Protein AF-0000000078990676 (afdb_homodimer)

pLDDT: mean 94.08, std 7.3, range [41.84, 98.25]

Radius of gyration: 20.96 Å; Cα contacts (8 Å, |Δi|>4): 612; chains: 2; bounding box: 46×64×39 Å

Structure (mmCIF, N/CA/C/O backbone):
data_AF-0000000078990676-model_v1
#
loop_
_entity.id
_entity.type
_entity.pdbx_description
1 polymer 'Ubiquitin-conjugating enzyme E2-17 kDa'
#
loop_
_atom_site.group_PDB
_atom_site.id
_atom_site.type_symbol
_atom_site.label_atom_id
_atom_site.label_alt_id
_atom_site.label_comp_id
_atom_site.label_asym_id
_atom_site.label_entity_id
_atom_site.label_seq_id
_atom_site.pdbx_PDB_ins_code
_atom_site.Cartn_x
_atom_site.Cartn_y
_atom_site.Cartn_z
_atom_site.occupancy
_atom_site.B_iso_or_equiv
_atom_site.auth_seq_id
_atom_site.auth_comp_id
_atom_site.auth_asym_id
_atom_site.auth_atom_id
_atom_site.pdbx_PDB_model_num
ATOM 1 N N . MET A 1 1 ? 17.656 3.504 -19.75 1 41.84 1 MET A N 1
ATOM 2 C CA . MET A 1 1 ? 17.25 4.301 -18.594 1 41.84 1 MET A CA 1
ATOM 3 C C . MET A 1 1 ? 18.047 3.906 -17.344 1 41.84 1 MET A C 1
ATOM 5 O O . MET A 1 1 ? 18.375 2.73 -17.156 1 41.84 1 MET A O 1
ATOM 9 N N . ALA A 1 2 ? 18.766 4.797 -16.828 1 51.81 2 ALA A N 1
ATOM 10 C CA . ALA A 1 2 ? 19.75 4.492 -15.789 1 51.81 2 ALA A CA 1
ATOM 11 C C . ALA A 1 2 ? 19.125 3.645 -14.68 1 51.81 2 ALA A C 1
ATOM 13 O O . ALA A 1 2 ? 17.969 3.838 -14.32 1 51.81 2 ALA A O 1
ATOM 14 N N . ALA A 1 3 ? 19.766 2.521 -14.422 1 72.25 3 ALA A N 1
ATOM 15 C CA . ALA A 1 3 ? 19.359 1.549 -13.406 1 72.25 3 ALA A CA 1
ATOM 16 C C . ALA A 1 3 ? 19.031 2.238 -12.086 1 72.25 3 ALA A C 1
ATOM 18 O O . ALA A 1 3 ? 19.641 3.246 -11.734 1 72.25 3 ALA A O 1
ATOM 19 N N . LEU A 1 4 ? 17.906 2.064 -11.484 1 84.94 4 LEU A N 1
ATOM 20 C CA . LEU A 1 4 ? 17.516 2.586 -10.18 1 84.94 4 LEU A CA 1
ATOM 21 C C . LEU A 1 4 ? 18.578 2.299 -9.133 1 84.94 4 LEU A C 1
ATOM 23 O O . LEU A 1 4 ? 19.078 1.176 -9.039 1 84.94 4 LEU A O 1
ATOM 27 N N . PRO A 1 5 ? 19.047 3.373 -8.492 1 90.12 5 PRO A N 1
ATOM 28 C CA . PRO A 1 5 ? 20.047 3.152 -7.445 1 90.12 5 PRO A CA 1
ATOM 29 C C . PRO A 1 5 ? 19.656 2.035 -6.48 1 90.12 5 PRO A C 1
ATOM 31 O O . PRO A 1 5 ? 18.484 1.901 -6.129 1 90.12 5 PRO A O 1
ATOM 34 N N . ARG A 1 6 ? 20.625 1.277 -6.059 1 91.81 6 ARG A N 1
ATOM 35 C CA . ARG A 1 6 ? 20.422 0.126 -5.184 1 91.81 6 ARG A CA 1
ATOM 36 C C . ARG A 1 6 ? 19.75 0.542 -3.879 1 91.81 6 ARG A C 1
ATOM 38 O O . ARG A 1 6 ? 18.953 -0.207 -3.322 1 91.81 6 ARG A O 1
ATOM 45 N N . ARG A 1 7 ? 20.078 1.707 -3.395 1 94.5 7 ARG A N 1
ATOM 46 C CA . ARG A 1 7 ? 19.516 2.205 -2.141 1 94.5 7 ARG A CA 1
ATOM 47 C C . ARG A 1 7 ? 18 2.293 -2.217 1 94.5 7 ARG A C 1
ATOM 49 O O . ARG A 1 7 ? 17.297 1.903 -1.277 1 94.5 7 ARG A O 1
ATOM 56 N N . ILE A 1 8 ? 17.516 2.77 -3.363 1 94.69 8 ILE A N 1
ATOM 57 C CA . ILE A 1 8 ? 16.078 2.916 -3.543 1 94.69 8 ILE A CA 1
ATOM 58 C C . ILE A 1 8 ? 15.422 1.537 -3.588 1 94.69 8 ILE A C 1
ATOM 60 O O . ILE A 1 8 ? 14.375 1.319 -2.971 1 94.69 8 ILE A O 1
ATOM 64 N N . ILE A 1 9 ? 16.062 0.67 -4.234 1 92.12 9 ILE A N 1
ATOM 65 C CA . ILE A 1 9 ? 15.562 -0.695 -4.336 1 92.12 9 ILE A CA 1
ATOM 66 C C . ILE A 1 9 ? 15.477 -1.318 -2.947 1 92.12 9 ILE A C 1
ATOM 68 O O . ILE A 1 9 ? 14.43 -1.862 -2.572 1 92.12 9 ILE A O 1
ATOM 72 N N . LYS A 1 10 ? 16.516 -1.21 -2.166 1 93.62 10 LYS A N 1
ATOM 73 C CA . LYS A 1 10 ? 16.562 -1.808 -0.834 1 93.62 10 LYS A CA 1
ATOM 74 C C . LYS A 1 10 ? 15.531 -1.185 0.092 1 93.62 10 LYS A C 1
ATOM 76 O O . LYS A 1 10 ? 14.859 -1.893 0.846 1 93.62 10 LYS A O 1
ATOM 81 N N . GLU A 1 11 ? 15.414 0.108 0.073 1 95.94 11 GLU A N 1
ATOM 82 C CA . GLU A 1 11 ? 14.43 0.774 0.919 1 95.94 11 GLU A CA 1
ATOM 83 C C . GLU A 1 11 ? 13.008 0.366 0.54 1 95.94 11 GLU A C 1
ATOM 85 O O . GLU A 1 11 ? 12.148 0.204 1.41 1 95.94 11 GLU A O 1
ATOM 90 N N . THR A 1 12 ? 12.797 0.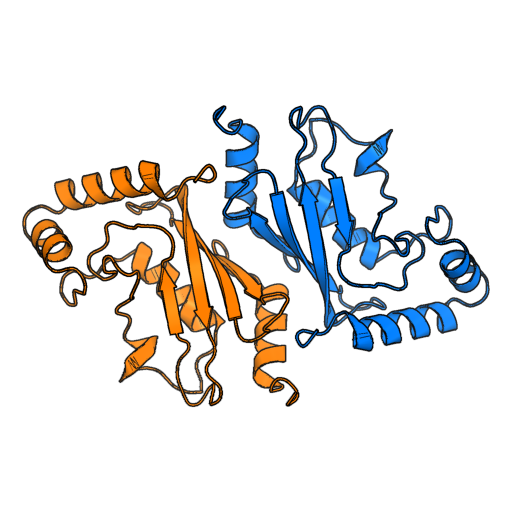261 -0.769 1 94.44 12 THR A N 1
ATOM 91 C CA . THR A 1 12 ? 11.484 -0.156 -1.244 1 94.44 12 THR A CA 1
ATOM 92 C C . THR A 1 12 ? 11.156 -1.569 -0.771 1 94.44 12 THR A C 1
ATOM 94 O O . THR A 1 12 ? 10.07 -1.821 -0.25 1 94.44 12 THR A O 1
ATOM 97 N N . GLN A 1 13 ? 12.07 -2.453 -0.888 1 92.12 13 GLN A N 1
ATOM 98 C CA . GLN A 1 13 ? 11.883 -3.83 -0.443 1 92.12 13 GLN A CA 1
ATOM 99 C C . GLN A 1 13 ? 11.633 -3.893 1.061 1 92.12 13 GLN A C 1
ATOM 101 O O . GLN A 1 13 ? 10.758 -4.629 1.518 1 92.12 13 GLN A O 1
ATOM 106 N N . ARG A 1 14 ? 12.328 -3.102 1.788 1 93.12 14 ARG A N 1
ATOM 107 C CA . ARG A 1 14 ? 12.156 -3.07 3.236 1 93.12 14 ARG A CA 1
ATOM 108 C C . ARG A 1 14 ? 10.766 -2.572 3.611 1 93.12 14 ARG A C 1
ATOM 110 O O . ARG A 1 14 ? 10.133 -3.105 4.523 1 93.12 14 ARG A O 1
ATOM 117 N N . LEU A 1 15 ? 10.312 -1.547 2.912 1 93.56 15 LEU A N 1
ATOM 118 C CA . LEU A 1 15 ? 8.977 -1.018 3.152 1 93.56 15 LEU A CA 1
ATOM 119 C C . LEU A 1 15 ? 7.914 -2.096 2.932 1 93.56 15 LEU A C 1
ATOM 121 O O . LEU A 1 15 ? 6.922 -2.15 3.658 1 93.56 15 LEU A O 1
ATOM 125 N N . MET A 1 16 ? 8.172 -2.941 1.935 1 91.19 16 MET A N 1
ATOM 126 C CA . MET A 1 16 ? 7.227 -4.008 1.613 1 91.19 16 MET A CA 1
ATOM 127 C C . MET A 1 16 ? 7.273 -5.109 2.668 1 91.19 16 MET A C 1
ATOM 129 O O . MET A 1 16 ? 6.23 -5.605 3.1 1 91.19 16 MET A O 1
ATOM 133 N N . GLN A 1 17 ? 8.438 -5.445 3.113 1 91.31 17 GLN A N 1
ATOM 134 C CA . GLN A 1 17 ? 8.633 -6.547 4.047 1 91.31 17 GLN A CA 1
ATOM 135 C C . GLN A 1 17 ? 8.164 -6.172 5.449 1 91.31 17 GLN A C 1
ATOM 137 O O . GLN A 1 17 ? 7.625 -7.008 6.176 1 91.31 17 GLN A O 1
ATOM 142 N N . GLU A 1 18 ? 8.398 -4.914 5.746 1 92.38 18 GLU A N 1
ATOM 143 C CA . GLU A 1 18 ? 8.031 -4.379 7.055 1 92.38 18 GLU A CA 1
ATOM 144 C C . GLU A 1 18 ? 7.168 -3.127 6.914 1 92.38 18 GLU A C 1
ATOM 146 O O . GLU A 1 18 ? 7.625 -2.018 7.203 1 92.38 18 GLU A O 1
ATOM 151 N N . PRO A 1 19 ? 5.957 -3.426 6.566 1 91.62 19 PRO A N 1
ATOM 152 C CA . PRO A 1 19 ? 5.098 -2.26 6.344 1 91.62 19 PRO A CA 1
ATOM 153 C C . PRO A 1 19 ? 4.883 -1.437 7.609 1 91.62 19 PRO A C 1
ATOM 155 O O . PRO A 1 19 ? 4.949 -1.973 8.719 1 91.62 19 PRO A O 1
ATOM 158 N N . VAL A 1 20 ? 4.75 -0.189 7.488 1 91.06 20 VAL A N 1
ATOM 159 C CA . VAL A 1 20 ? 4.426 0.723 8.578 1 91.06 20 VAL A CA 1
ATOM 160 C C . VAL A 1 20 ? 2.924 0.682 8.859 1 91.06 20 VAL A C 1
ATOM 162 O O . VAL A 1 20 ? 2.113 0.998 7.984 1 91.06 20 VAL A O 1
ATOM 165 N N . PRO A 1 21 ? 2.586 0.285 10.102 1 93.56 21 PRO A N 1
ATOM 166 C CA . PRO A 1 21 ? 1.149 0.294 10.391 1 93.56 21 PRO A CA 1
ATOM 167 C C . PRO A 1 21 ? 0.498 1.645 10.102 1 93.56 21 PRO A C 1
ATOM 169 O O . PRO A 1 21 ? 1.01 2.684 10.523 1 93.56 21 PRO A O 1
ATOM 172 N N . GLY A 1 22 ? -0.57 1.595 9.312 1 94.69 22 GLY A N 1
ATOM 173 C CA . GLY A 1 22 ? -1.324 2.803 9.016 1 94.69 22 GLY A CA 1
ATOM 174 C C . GLY A 1 22 ? -0.874 3.49 7.742 1 94.69 22 GLY A C 1
ATOM 175 O O . GLY A 1 22 ? -1.446 4.508 7.344 1 94.69 22 GLY A O 1
ATOM 176 N N . ILE A 1 23 ? 0.168 2.955 7.172 1 95.94 23 ILE A N 1
ATOM 177 C CA . ILE A 1 23 ? 0.679 3.572 5.953 1 95.94 23 ILE A CA 1
ATOM 178 C C . ILE A 1 23 ? 0.856 2.51 4.871 1 95.94 23 ILE A C 1
ATOM 180 O O . ILE A 1 23 ? 1.385 1.428 5.137 1 95.94 23 ILE A O 1
ATOM 184 N N . SER A 1 24 ? 0.38 2.762 3.729 1 94.56 24 SER A N 1
ATOM 185 C CA . SER A 1 24 ? 0.657 1.961 2.541 1 94.56 24 SER A CA 1
ATOM 186 C C . SER A 1 24 ? 1.4 2.775 1.486 1 94.56 24 SER A C 1
ATOM 188 O O . SER A 1 24 ? 1.061 3.934 1.235 1 94.56 24 SER A O 1
ATOM 190 N N . ALA A 1 25 ? 2.443 2.203 0.985 1 94.38 25 ALA A N 1
ATOM 191 C CA . ALA A 1 25 ? 3.229 2.857 -0.06 1 94.38 25 ALA A CA 1
ATOM 192 C C . ALA A 1 25 ? 3.582 1.876 -1.175 1 94.38 25 ALA A C 1
ATOM 194 O O . ALA A 1 25 ? 4.117 0.796 -0.913 1 94.38 25 ALA A O 1
ATOM 195 N N . ILE A 1 26 ? 3.252 2.244 -2.383 1 92.75 26 ILE A N 1
ATOM 196 C CA . ILE A 1 26 ? 3.596 1.388 -3.514 1 92.75 26 ILE A CA 1
ATOM 197 C C . ILE A 1 26 ? 4.266 2.219 -4.605 1 92.75 26 ILE A C 1
ATOM 199 O O . ILE A 1 26 ? 3.879 3.363 -4.848 1 92.75 26 ILE A O 1
ATOM 203 N N . PRO A 1 27 ? 5.355 1.654 -5.156 1 92.5 27 PRO A N 1
ATOM 204 C CA . PRO A 1 27 ? 5.949 2.367 -6.289 1 92.5 27 PRO A CA 1
ATOM 205 C C . PRO A 1 27 ? 5.035 2.4 -7.512 1 92.5 27 PRO A C 1
ATOM 207 O O . PRO A 1 27 ? 4.285 1.451 -7.75 1 92.5 27 PRO A O 1
ATOM 210 N N . ASP A 1 28 ? 5.098 3.479 -8.18 1 91.88 28 ASP A N 1
ATOM 211 C CA . ASP A 1 28 ? 4.344 3.637 -9.422 1 91.88 28 ASP A CA 1
ATOM 212 C C . ASP A 1 28 ? 4.809 2.637 -10.477 1 91.88 28 ASP A C 1
ATOM 214 O O . ASP A 1 28 ? 5.984 2.27 -10.516 1 91.88 28 ASP A O 1
ATOM 218 N N . ASP A 1 29 ? 3.92 2.262 -11.367 1 83.94 29 ASP A N 1
ATOM 219 C CA . ASP A 1 29 ? 4.188 1.24 -12.375 1 83.94 29 ASP A CA 1
ATOM 220 C C . ASP A 1 29 ? 5.195 1.738 -13.406 1 83.94 29 ASP A C 1
ATOM 222 O O . ASP A 1 29 ? 5.926 0.944 -14 1 83.94 29 ASP A O 1
ATOM 226 N N . GLN A 1 30 ? 5.211 2.984 -13.594 1 86.75 30 GLN A N 1
ATOM 227 C CA . GLN A 1 30 ? 6.016 3.525 -14.68 1 86.75 30 GLN A CA 1
ATOM 228 C C . GLN A 1 30 ? 7.258 4.23 -14.148 1 86.75 30 GLN A C 1
ATOM 230 O O . GLN A 1 30 ? 8.172 4.543 -14.914 1 86.75 30 GLN A O 1
ATOM 235 N N . ASN A 1 31 ? 7.258 4.5 -12.875 1 91.12 31 ASN A N 1
ATOM 236 C CA . ASN A 1 31 ? 8.352 5.254 -12.273 1 91.12 31 ASN A CA 1
ATOM 237 C C . ASN A 1 31 ? 8.609 4.82 -10.836 1 91.12 31 ASN A C 1
ATOM 239 O O . ASN A 1 31 ? 7.863 5.191 -9.93 1 91.12 31 ASN A O 1
ATOM 243 N N . ALA A 1 32 ? 9.727 4.16 -10.578 1 91.75 32 ALA A N 1
ATOM 244 C CA . ALA A 1 32 ? 10.031 3.555 -9.281 1 91.75 32 ALA A CA 1
ATOM 245 C C . ALA A 1 32 ? 10.367 4.621 -8.242 1 91.75 32 ALA A C 1
ATOM 247 O O . ALA A 1 32 ? 10.422 4.332 -7.047 1 91.75 32 ALA A O 1
ATOM 248 N N . ARG A 1 33 ? 10.57 5.824 -8.688 1 95.19 33 ARG A N 1
ATOM 249 C CA . ARG A 1 33 ? 10.883 6.914 -7.77 1 95.19 33 ARG A CA 1
ATOM 250 C C . ARG A 1 33 ? 9.609 7.574 -7.254 1 95.19 33 ARG A C 1
ATOM 252 O O . ARG A 1 33 ? 9.656 8.422 -6.359 1 95.19 33 ARG A O 1
ATOM 259 N N . TYR A 1 34 ? 8.555 7.207 -7.879 1 95.94 34 TYR A N 1
ATOM 260 C CA . TYR A 1 34 ? 7.258 7.77 -7.52 1 95.94 34 TYR A CA 1
ATOM 261 C C . TYR A 1 34 ? 6.43 6.77 -6.723 1 95.94 34 TYR A C 1
ATOM 263 O O . TYR A 1 34 ? 6.172 5.656 -7.188 1 95.94 34 TYR A O 1
ATOM 271 N N . PHE A 1 35 ? 5.996 7.164 -5.512 1 96.56 35 PHE A N 1
ATOM 272 C CA . PHE A 1 35 ? 5.223 6.277 -4.652 1 96.56 35 PHE A CA 1
ATOM 273 C C . PHE A 1 35 ? 3.809 6.809 -4.457 1 96.56 35 PHE A C 1
ATOM 275 O O . PHE A 1 35 ? 3.617 8 -4.207 1 96.56 35 PHE A O 1
ATOM 282 N N . HIS A 1 36 ? 2.84 5.953 -4.609 1 95.56 36 HIS A N 1
ATOM 283 C CA . HIS A 1 36 ? 1.49 6.199 -4.113 1 95.56 36 HIS A CA 1
ATOM 284 C C . HIS A 1 36 ? 1.372 5.828 -2.639 1 95.56 36 HIS A C 1
ATOM 286 O O . HIS A 1 36 ? 1.696 4.703 -2.248 1 95.56 36 HIS A O 1
ATOM 292 N N . VAL A 1 37 ? 0.909 6.801 -1.878 1 96.44 37 VAL A N 1
ATOM 293 C CA . VAL A 1 37 ? 0.898 6.578 -0.436 1 96.44 37 VAL A CA 1
ATOM 294 C C . VAL A 1 37 ? -0.507 6.812 0.113 1 96.44 37 VAL A C 1
ATOM 296 O O . VAL A 1 37 ? -1.202 7.738 -0.319 1 96.44 37 VAL A O 1
ATOM 299 N N . ILE A 1 38 ? -0.945 5.98 1.019 1 95.88 38 ILE A N 1
ATOM 300 C CA . ILE A 1 38 ? -2.143 6.219 1.816 1 95.88 38 ILE A CA 1
ATOM 301 C C . ILE A 1 38 ? -1.787 6.203 3.301 1 95.88 38 ILE A C 1
ATOM 303 O O . ILE A 1 38 ? -1.122 5.277 3.775 1 95.88 38 ILE A O 1
ATOM 307 N N . VAL A 1 39 ? -2.158 7.195 3.963 1 96.19 39 VAL A N 1
ATOM 308 C CA . VAL A 1 39 ? -1.972 7.27 5.406 1 96.19 39 VAL A CA 1
ATOM 309 C C . VAL A 1 39 ? -3.326 7.195 6.109 1 96.19 39 VAL A C 1
ATOM 311 O O . VAL A 1 39 ? -4.223 7.996 5.824 1 96.19 39 VAL A O 1
ATOM 314 N N . PHE A 1 40 ? -3.484 6.27 6.977 1 96 40 PHE A N 1
ATOM 315 C CA . PHE A 1 40 ? -4.676 6.156 7.809 1 96 40 PHE A CA 1
ATOM 316 C C . PHE A 1 40 ? -4.617 7.133 8.977 1 96 40 PHE A C 1
ATOM 318 O O . PHE A 1 40 ? -3.58 7.258 9.633 1 96 40 PHE A O 1
ATOM 325 N N . GLY A 1 41 ? -5.703 7.855 9.141 1 96.06 41 GLY A N 1
ATOM 326 C CA . GLY A 1 41 ? -5.727 8.797 10.25 1 96.06 41 GLY A CA 1
ATOM 327 C C . GLY A 1 41 ? -5.559 8.117 11.602 1 96.06 41 GLY A C 1
ATOM 328 O O . GLY A 1 41 ? -6.301 7.191 11.93 1 96.06 41 GLY A O 1
ATOM 329 N N . PRO A 1 42 ? -4.594 8.609 12.391 1 94.56 42 PRO A N 1
ATOM 330 C CA . PRO A 1 42 ? -4.312 7.965 13.68 1 94.56 42 PRO A CA 1
ATOM 331 C C . PRO A 1 42 ? -5.5 8.031 14.641 1 94.56 42 PRO A C 1
ATOM 333 O O . PRO A 1 42 ? -6.281 8.984 14.594 1 94.56 42 PRO A O 1
ATOM 336 N N . GLU A 1 43 ? -5.48 6.992 15.484 1 92.5 43 GLU A N 1
ATOM 337 C CA . GLU A 1 43 ? -6.496 6.969 16.531 1 92.5 43 GLU A CA 1
ATOM 338 C C . GLU A 1 43 ? -6.355 8.164 17.469 1 92.5 43 GLU A C 1
ATOM 340 O O . GLU A 1 43 ? -5.242 8.625 17.734 1 92.5 43 GLU A O 1
ATOM 345 N N . ASP A 1 44 ? -7.469 8.695 17.922 1 93.5 44 ASP A N 1
ATOM 346 C CA . ASP A 1 44 ? -7.527 9.789 18.891 1 93.5 44 ASP A CA 1
ATOM 347 C C . ASP A 1 44 ? -7.004 11.094 18.281 1 93.5 44 ASP A C 1
ATOM 349 O O . ASP A 1 44 ? -6.375 11.898 18.969 1 93.5 44 ASP A O 1
ATOM 353 N N . SER A 1 45 ? -7.039 11.195 16.984 1 95.44 45 SER A N 1
ATOM 354 C CA . SER A 1 45 ? -6.738 12.43 16.266 1 95.44 45 SER A CA 1
ATOM 355 C C . SER A 1 45 ? -7.961 12.945 15.516 1 95.44 45 SER A C 1
ATOM 357 O O . SER A 1 45 ? -8.938 12.211 15.328 1 95.44 45 SER A O 1
ATOM 359 N N . PRO A 1 46 ? -7.945 14.227 15.164 1 95.69 46 PRO A N 1
ATOM 360 C CA . PRO A 1 46 ? -9.055 14.742 14.367 1 95.69 46 PRO A CA 1
ATOM 361 C C . PRO A 1 46 ? -9.195 14.031 13.023 1 95.69 46 PRO A C 1
ATOM 363 O O . PRO A 1 46 ? -10.195 14.211 12.328 1 95.69 46 PRO A O 1
ATOM 366 N N . PHE A 1 47 ? -8.281 13.234 12.672 1 97.19 47 PHE A N 1
ATOM 367 C CA . PHE A 1 47 ? -8.219 12.633 11.352 1 97.19 47 PHE A CA 1
ATOM 368 C C . PHE A 1 47 ? -8.539 11.141 11.422 1 97.19 47 PHE A C 1
ATOM 370 O O . PHE A 1 47 ? -8.453 10.438 10.414 1 97.19 47 PHE A O 1
ATOM 377 N N . GLU A 1 48 ? -8.93 10.672 12.594 1 94.44 48 GLU A N 1
ATOM 378 C CA . GLU A 1 48 ? -9.203 9.258 12.844 1 94.44 48 GLU A CA 1
ATOM 379 C C . GLU A 1 48 ? -10.203 8.703 11.828 1 94.44 48 GLU A C 1
ATOM 381 O O . GLU A 1 48 ? -11.234 9.328 11.562 1 94.44 48 GLU A O 1
ATOM 386 N N . GLY A 1 49 ? -9.797 7.574 11.273 1 91.12 49 GLY A N 1
ATOM 387 C CA . GLY A 1 49 ? -10.695 6.887 10.359 1 91.12 49 GLY A CA 1
ATOM 388 C C . GLY A 1 49 ? -10.547 7.344 8.922 1 91.12 49 GLY A C 1
ATOM 389 O O . GLY A 1 49 ? -11.094 6.723 8.008 1 91.12 49 GLY A O 1
ATOM 390 N N . GLY A 1 50 ? -9.859 8.414 8.664 1 94.44 50 GLY A N 1
ATOM 391 C CA . GLY A 1 50 ? -9.648 8.93 7.316 1 94.44 50 GLY A CA 1
ATOM 392 C C . GLY A 1 50 ? -8.578 8.18 6.551 1 94.44 50 GLY A C 1
ATOM 393 O O . GLY A 1 50 ? -7.645 7.637 7.145 1 94.44 50 GLY A O 1
ATOM 394 N N . LEU A 1 51 ? -8.742 8.078 5.293 1 94.62 51 LEU A N 1
ATOM 395 C CA . LEU A 1 51 ? -7.715 7.602 4.379 1 94.62 51 LEU A CA 1
ATOM 396 C C . LEU A 1 51 ? -7.168 8.742 3.529 1 94.62 51 LEU A C 1
ATOM 398 O O . LEU A 1 51 ? -7.84 9.219 2.613 1 94.62 51 LEU A O 1
ATOM 402 N N . PHE A 1 52 ? -5.961 9.109 3.824 1 96.38 52 PHE A N 1
ATOM 403 C CA . PHE A 1 52 ? -5.371 10.258 3.15 1 96.38 52 PHE A CA 1
ATOM 404 C C . PHE A 1 52 ? -4.406 9.812 2.061 1 96.38 52 PHE A C 1
ATOM 406 O O . PHE A 1 52 ? -3.438 9.102 2.336 1 96.38 52 PHE A O 1
ATOM 413 N N . LYS A 1 53 ? -4.66 10.227 0.859 1 95.56 53 LYS A N 1
ATOM 414 C CA . LYS A 1 53 ? -3.801 9.914 -0.279 1 95.56 53 LYS A CA 1
ATOM 415 C C . LYS A 1 53 ? -2.682 10.938 -0.416 1 95.56 53 LYS A C 1
ATOM 417 O O . LYS A 1 53 ? -2.924 12.148 -0.342 1 95.56 53 LYS A O 1
ATOM 422 N N . LEU A 1 54 ? -1.503 10.406 -0.518 1 97.06 54 LEU A N 1
ATOM 423 C CA . LEU A 1 54 ? -0.323 11.234 -0.742 1 97.06 54 LEU A CA 1
ATOM 424 C C . LEU A 1 54 ? 0.495 10.703 -1.916 1 97.06 54 LEU A C 1
ATOM 426 O O . LEU A 1 54 ? 0.24 9.609 -2.412 1 97.06 54 LEU A O 1
ATOM 430 N N . GLU A 1 55 ? 1.385 11.578 -2.344 1 97.38 55 GLU A N 1
ATOM 431 C CA . GLU A 1 55 ? 2.428 11.172 -3.281 1 97.38 55 GLU A CA 1
ATOM 432 C C . GLU A 1 55 ? 3.816 11.5 -2.74 1 97.38 55 GLU A C 1
ATOM 434 O O . GLU A 1 55 ? 4.008 12.539 -2.102 1 97.38 55 GLU A O 1
ATOM 439 N N . LEU A 1 56 ? 4.695 10.609 -2.965 1 98 56 LEU A N 1
ATOM 440 C CA . LEU A 1 56 ? 6.09 10.773 -2.58 1 98 56 LEU A CA 1
ATOM 441 C C . LEU A 1 56 ? 7.016 10.57 -3.777 1 98 56 LEU A C 1
ATOM 443 O O . LEU A 1 56 ? 6.91 9.562 -4.477 1 98 56 LEU A O 1
ATOM 447 N N . PHE A 1 57 ? 7.852 11.547 -4.066 1 98 57 PHE A N 1
ATOM 448 C CA . PHE A 1 57 ? 8.773 11.484 -5.195 1 98 57 PHE A CA 1
ATOM 449 C C . PHE A 1 57 ? 10.219 11.57 -4.719 1 98 57 PHE A C 1
ATOM 451 O O . PHE A 1 57 ? 10.562 12.445 -3.93 1 98 57 PHE A O 1
ATOM 458 N N . LEU A 1 58 ? 11.039 10.633 -5.18 1 97.94 58 LEU A N 1
ATOM 459 C CA . LEU A 1 58 ? 12.477 10.648 -4.91 1 97.94 58 LEU A CA 1
ATOM 460 C C . LEU A 1 58 ? 13.227 11.375 -6.023 1 97.94 58 LEU A C 1
ATOM 462 O O . LEU A 1 58 ? 13.234 10.914 -7.172 1 97.94 58 LEU A O 1
ATOM 466 N N . PRO A 1 59 ? 13.828 12.445 -5.664 1 97.5 59 PRO A N 1
ATOM 467 C CA . PRO A 1 59 ? 14.57 13.164 -6.703 1 97.5 59 PRO A CA 1
ATOM 468 C C . PRO A 1 59 ? 15.742 12.359 -7.254 1 97.5 59 PRO A C 1
ATOM 470 O O . PRO A 1 59 ? 16.109 11.32 -6.695 1 97.5 59 PRO A O 1
ATOM 473 N N . GLU A 1 60 ? 16.359 12.797 -8.266 1 95.38 60 GLU A N 1
ATOM 474 C CA . GLU A 1 60 ? 17.438 12.086 -8.953 1 95.38 60 GLU A CA 1
ATOM 475 C C . GLU A 1 60 ? 18.656 11.93 -8.039 1 95.38 60 GLU A C 1
ATOM 477 O O . GLU A 1 60 ? 19.359 10.914 -8.109 1 95.38 60 GLU A O 1
ATOM 482 N N . ASP A 1 61 ? 18.906 12.906 -7.223 1 96.62 61 ASP A N 1
ATOM 483 C CA . ASP A 1 61 ? 20.0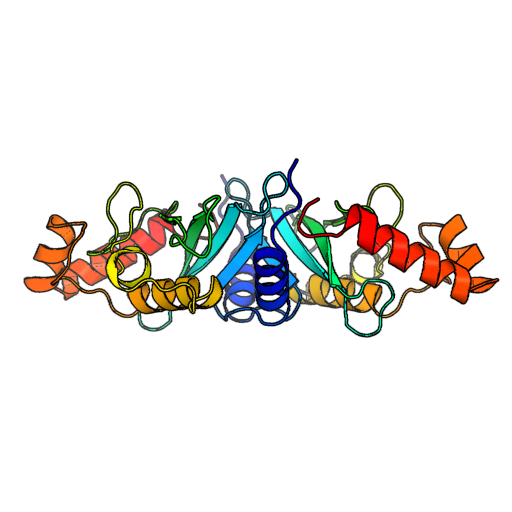94 12.875 -6.379 1 96.62 61 ASP A CA 1
ATOM 484 C C . ASP A 1 61 ? 19.781 12.305 -5 1 96.62 61 ASP A C 1
ATOM 486 O O . ASP A 1 61 ? 20.578 12.43 -4.066 1 96.62 61 ASP A O 1
ATOM 490 N N . TYR A 1 62 ? 18.656 11.719 -4.84 1 97.62 62 TYR A N 1
ATOM 491 C CA . TYR A 1 62 ? 18.375 11.008 -3.598 1 97.62 62 TYR A CA 1
ATOM 492 C C . TYR A 1 62 ? 19.469 10 -3.287 1 97.62 62 TYR A C 1
ATOM 494 O O . TYR A 1 62 ? 19.891 9.234 -4.164 1 97.62 62 TYR A O 1
ATOM 502 N N . PRO A 1 63 ? 19.906 10.023 -2.023 1 97.56 63 PRO A N 1
ATOM 503 C CA . PRO A 1 63 ? 19.391 10.57 -0.768 1 97.56 63 PRO A CA 1
ATOM 504 C C . PRO A 1 63 ? 20.078 11.875 -0.368 1 97.56 63 PRO A C 1
ATOM 506 O O . PRO A 1 63 ? 20 12.289 0.792 1 97.56 63 PRO A O 1
ATOM 509 N N . MET A 1 64 ? 20.797 12.422 -1.34 1 97.5 64 MET A N 1
ATOM 510 C CA . MET A 1 64 ? 21.422 13.703 -1.021 1 97.5 64 MET A CA 1
ATOM 511 C C . MET A 1 64 ? 20.359 14.781 -0.816 1 97.5 64 MET A C 1
ATOM 513 O O . MET A 1 64 ? 20.5 15.641 0.051 1 97.5 64 MET A O 1
ATOM 517 N N . SER A 1 65 ? 19.297 14.688 -1.613 1 97.75 65 SER A N 1
ATOM 518 C CA . SER A 1 65 ? 18.125 15.547 -1.425 1 97.75 65 SER A CA 1
ATOM 519 C C . SER A 1 65 ? 16.953 14.766 -0.846 1 97.75 65 SER A C 1
ATOM 521 O O . SER A 1 65 ? 16.812 13.57 -1.107 1 97.75 65 SER A O 1
ATOM 523 N N . ALA A 1 66 ? 16.141 15.492 -0.099 1 97.94 66 ALA A N 1
ATOM 524 C CA . ALA A 1 66 ? 14.992 14.875 0.551 1 97.94 66 ALA A CA 1
ATOM 525 C C . ALA A 1 66 ? 13.914 14.508 -0.469 1 97.94 66 ALA A C 1
ATOM 527 O O . ALA A 1 66 ? 13.836 15.117 -1.538 1 97.94 66 ALA A O 1
ATOM 528 N N . PRO A 1 67 ? 13.086 13.492 -0.095 1 98.25 67 PRO A N 1
ATOM 529 C CA . PRO A 1 67 ? 11.898 13.234 -0.917 1 98.25 67 PRO A CA 1
ATOM 530 C C . PRO A 1 67 ? 10.938 14.422 -0.953 1 98.25 67 PRO A C 1
ATOM 532 O O . PRO A 1 67 ? 10.898 15.227 -0.013 1 98.25 67 PRO A O 1
ATOM 535 N N . LYS A 1 68 ? 10.234 14.516 -2.039 1 97.94 68 LYS A N 1
ATOM 536 C CA . LYS A 1 68 ? 9.125 15.461 -2.137 1 97.94 68 LYS A CA 1
ATOM 537 C C . LYS A 1 68 ? 7.793 14.766 -1.845 1 97.94 68 LYS A C 1
ATOM 539 O O . LYS A 1 68 ? 7.5 13.711 -2.408 1 97.94 68 LYS A O 1
ATOM 544 N N . VAL A 1 69 ? 7.066 15.32 -0.925 1 98.19 69 VAL A N 1
ATOM 545 C CA . VAL A 1 69 ? 5.805 14.703 -0.531 1 98.19 69 VAL A CA 1
ATOM 546 C C . VAL A 1 69 ? 4.672 15.711 -0.653 1 98.19 69 VAL A C 1
ATOM 548 O O . VAL A 1 69 ? 4.84 16.891 -0.318 1 98.19 69 VAL A O 1
ATOM 551 N N . ARG A 1 70 ? 3.543 15.219 -1.138 1 97.5 70 ARG A N 1
ATOM 552 C CA . ARG A 1 70 ? 2.377 16.078 -1.294 1 97.5 70 ARG A CA 1
ATOM 553 C C . ARG A 1 70 ? 1.097 15.352 -0.913 1 97.5 70 ARG A C 1
ATOM 555 O O . ARG A 1 70 ? 0.891 14.203 -1.312 1 97.5 70 ARG A O 1
ATOM 562 N N . PHE A 1 71 ? 0.253 16.047 -0.164 1 97.81 71 PHE A N 1
ATOM 563 C CA . PHE A 1 71 ? -1.086 15.523 0.099 1 97.81 71 PHE A CA 1
ATOM 564 C C . PHE A 1 71 ? -1.986 15.711 -1.115 1 97.81 71 PHE A C 1
ATOM 566 O O . PHE A 1 71 ? -2.1 16.828 -1.645 1 97.81 71 PHE A O 1
ATOM 573 N N . ILE A 1 72 ? -2.547 14.648 -1.51 1 95.81 72 ILE A N 1
ATOM 574 C CA . ILE A 1 72 ? -3.531 14.711 -2.584 1 95.81 72 ILE A CA 1
ATOM 575 C C . ILE A 1 72 ? -4.918 14.961 -1.999 1 95.81 72 ILE A C 1
ATOM 577 O O . ILE A 1 72 ? -5.672 15.797 -2.5 1 95.81 72 ILE A O 1
ATOM 581 N N . THR A 1 73 ? -5.238 14.219 -0.929 1 96.25 73 THR A N 1
ATOM 582 C CA . THR A 1 73 ? -6.504 14.414 -0.228 1 96.25 73 THR A CA 1
ATOM 583 C C . THR A 1 73 ? -6.527 15.758 0.485 1 96.25 73 THR A C 1
ATOM 585 O O . THR A 1 73 ? -5.559 16.141 1.149 1 96.25 73 THR A O 1
ATOM 588 N N . LYS A 1 74 ? -7.641 16.469 0.375 1 96.44 74 LYS A N 1
ATOM 589 C CA . LYS A 1 74 ? -7.809 17.703 1.123 1 96.44 74 LYS A CA 1
ATOM 590 C C . LYS A 1 74 ? -7.828 17.453 2.627 1 96.44 74 LYS A C 1
ATOM 592 O O . LYS A 1 74 ? -8.445 16.484 3.086 1 96.44 74 LYS A O 1
ATOM 597 N N . ILE A 1 75 ? -7.152 18.281 3.328 1 97.56 75 ILE A N 1
ATOM 598 C CA . ILE A 1 75 ? -7.086 18.094 4.773 1 97.56 75 ILE A CA 1
ATOM 599 C C . ILE A 1 75 ? -7.051 19.453 5.469 1 97.56 75 ILE A C 1
ATOM 601 O O . ILE A 1 75 ? -6.398 20.375 4.992 1 97.56 75 ILE A O 1
ATOM 605 N N . TYR A 1 76 ? -7.848 19.578 6.578 1 98 76 TYR A N 1
ATOM 606 C CA . TYR A 1 76 ? -7.805 20.75 7.438 1 98 76 TYR A CA 1
ATOM 607 C C . TYR A 1 76 ? -6.727 20.609 8.5 1 98 76 TYR A C 1
ATOM 609 O O . TYR A 1 76 ? -6.945 19.969 9.539 1 98 76 TYR A O 1
ATOM 617 N N . HIS A 1 77 ? -5.578 21.125 8.266 1 98.19 77 HIS A N 1
ATOM 618 C CA . HIS A 1 77 ? -4.395 20.953 9.102 1 98.19 77 HIS A CA 1
ATOM 619 C C . HIS A 1 77 ? -3.496 22.188 9.055 1 98.19 77 HIS A C 1
ATOM 621 O O . HIS A 1 77 ? -3.279 22.75 7.98 1 98.19 77 HIS A O 1
ATOM 627 N N . PRO A 1 78 ? -2.965 22.641 10.109 1 97.94 78 PRO A N 1
ATOM 628 C CA . PRO A 1 78 ? -2.176 23.875 10.125 1 97.94 78 PRO A CA 1
ATOM 629 C C . PRO A 1 78 ? -0.87 23.75 9.344 1 97.94 78 PRO A C 1
ATOM 631 O O . PRO A 1 78 ? -0.337 24.75 8.867 1 97.94 78 PRO A O 1
ATOM 634 N N . ASN A 1 79 ? -0.308 22.547 9.234 1 97.69 79 ASN A N 1
ATOM 635 C CA . ASN A 1 79 ? 1.01 22.359 8.641 1 97.69 79 ASN A CA 1
ATOM 636 C C . ASN A 1 79 ? 0.909 21.906 7.188 1 97.69 79 ASN A C 1
ATOM 638 O O . ASN A 1 79 ? 1.92 21.578 6.562 1 97.69 79 ASN A O 1
ATOM 642 N N . ILE A 1 80 ? -0.254 21.734 6.656 1 97.62 80 ILE A N 1
ATOM 643 C CA . ILE A 1 80 ? -0.498 21.328 5.277 1 97.62 80 ILE A CA 1
ATOM 644 C C . ILE A 1 80 ? -1.354 22.375 4.574 1 97.62 80 ILE A C 1
ATOM 646 O O . ILE A 1 80 ? -2.439 22.719 5.051 1 97.62 80 ILE A O 1
ATOM 650 N N . ASP A 1 81 ? -0.929 22.828 3.508 1 96.06 81 ASP A N 1
ATOM 651 C CA . ASP A 1 81 ? -1.67 23.906 2.865 1 96.06 81 ASP A CA 1
ATOM 652 C C . ASP A 1 81 ? -2.646 23.359 1.826 1 96.06 81 ASP A C 1
ATOM 654 O O . ASP A 1 81 ? -2.791 22.156 1.68 1 96.06 81 ASP A O 1
ATOM 658 N N . ARG A 1 82 ? -3.281 24.25 1.099 1 94.06 82 ARG A N 1
ATOM 659 C CA . ARG A 1 82 ? -4.359 23.875 0.19 1 94.06 82 ARG A CA 1
ATOM 660 C C . ARG A 1 82 ? -3.816 23.141 -1.031 1 94.06 82 ARG A C 1
ATOM 662 O O . ARG A 1 82 ? -4.551 22.422 -1.711 1 94.06 82 ARG A O 1
ATOM 669 N N . LEU A 1 83 ? -2.578 23.375 -1.311 1 94.88 83 LEU A N 1
ATOM 670 C CA . LEU A 1 83 ? -1.961 22.719 -2.463 1 94.88 83 LEU A CA 1
ATOM 671 C C . LEU A 1 83 ? -1.438 21.344 -2.092 1 94.88 83 LEU A C 1
ATOM 673 O O . LEU A 1 83 ? -0.977 20.594 -2.959 1 94.88 83 LEU A O 1
ATOM 677 N N . GLY A 1 84 ? -1.404 21.016 -0.82 1 97.06 84 GLY A N 1
ATOM 678 C CA . GLY A 1 84 ? -0.973 19.719 -0.347 1 97.06 84 GLY A CA 1
ATOM 679 C C . GLY A 1 84 ? 0.464 19.703 0.14 1 97.06 84 GLY A C 1
ATOM 680 O O . GLY A 1 84 ? 0.985 18.656 0.523 1 97.06 84 GLY A O 1
ATOM 681 N N . ARG A 1 85 ? 1.106 20.906 0.151 1 96.38 85 ARG A N 1
ATOM 682 C CA . ARG A 1 85 ? 2.482 20.984 0.63 1 96.38 85 ARG A CA 1
ATOM 683 C C . ARG A 1 85 ? 2.549 20.766 2.139 1 96.38 85 ARG A C 1
ATOM 685 O O . ARG A 1 85 ? 1.618 21.125 2.863 1 96.38 85 ARG A O 1
ATOM 692 N N . ILE A 1 86 ? 3.639 20.188 2.562 1 97.31 86 ILE A N 1
ATOM 693 C CA . ILE A 1 86 ? 3.756 19.844 3.973 1 97.31 86 ILE A CA 1
ATOM 694 C C . ILE A 1 86 ? 4.949 20.562 4.59 1 97.31 86 ILE A C 1
ATOM 696 O O . ILE A 1 86 ? 6.035 20.594 4.004 1 97.31 86 ILE A O 1
ATOM 700 N N . CYS A 1 87 ? 4.68 21.172 5.621 1 94.38 87 CYS A N 1
ATOM 701 C CA . CYS A 1 87 ? 5.789 21.719 6.395 1 94.38 87 CYS A CA 1
ATOM 702 C C . CYS A 1 87 ? 6.297 20.703 7.414 1 94.38 87 CYS A C 1
ATOM 704 O O . CYS A 1 87 ? 5.676 20.5 8.453 1 94.38 87 CYS A O 1
ATOM 706 N N . LEU A 1 88 ? 7.355 20.078 7.172 1 93.69 88 LEU A N 1
ATOM 707 C CA . LEU A 1 88 ? 8.055 19.125 8.023 1 93.69 88 LEU A CA 1
ATOM 708 C C . LEU A 1 88 ? 9.562 19.344 7.957 1 93.69 88 LEU A C 1
ATOM 710 O O . LEU A 1 88 ? 10.141 19.391 6.867 1 93.69 88 LEU A O 1
ATOM 714 N N . ASP A 1 89 ? 10.195 19.484 8.984 1 93.31 89 ASP A N 1
ATOM 715 C CA . ASP A 1 89 ? 11.602 19.891 9.031 1 93.31 89 ASP A CA 1
ATOM 716 C C . ASP A 1 89 ? 12.492 18.828 8.375 1 93.31 89 ASP A C 1
ATOM 718 O O . ASP A 1 89 ? 13.508 19.172 7.766 1 93.31 89 ASP A O 1
ATOM 722 N N . ILE A 1 90 ? 12.102 17.562 8.469 1 95.19 90 ILE A N 1
ATOM 723 C CA . ILE A 1 90 ? 12.93 16.5 7.938 1 95.19 90 ILE A CA 1
ATOM 724 C C . ILE A 1 90 ? 12.914 16.531 6.41 1 95.19 90 ILE A C 1
ATOM 726 O O . ILE A 1 90 ? 13.734 15.891 5.758 1 95.19 90 ILE A O 1
ATOM 730 N N . LEU A 1 91 ? 12 17.203 5.777 1 95.56 91 LEU A N 1
ATOM 731 C CA . LEU A 1 91 ? 11.938 17.328 4.324 1 95.56 91 LEU A CA 1
ATOM 732 C C . LEU A 1 91 ? 12.727 18.547 3.852 1 95.56 91 LEU A C 1
ATOM 734 O O . LEU A 1 91 ? 12.797 18.812 2.65 1 95.56 91 LEU A O 1
ATOM 738 N N . LYS A 1 92 ? 13.242 19.312 4.75 1 93.25 92 LYS A N 1
ATOM 739 C CA . LYS A 1 92 ? 13.984 20.531 4.41 1 93.25 92 LYS A CA 1
ATOM 740 C C . LYS A 1 92 ? 15.328 20.562 5.137 1 93.25 92 LYS A C 1
ATOM 742 O O . LYS A 1 92 ? 16.266 19.844 4.773 1 93.25 92 LYS A O 1
ATOM 747 N N . ASP A 1 93 ? 15.359 21.281 6.289 1 94 93 ASP A N 1
ATOM 748 C CA . ASP A 1 93 ? 16.625 21.625 6.941 1 94 93 ASP A CA 1
ATOM 749 C C . ASP A 1 93 ? 17.156 20.453 7.766 1 94 93 ASP A C 1
ATOM 751 O O . ASP A 1 93 ? 18.359 20.344 7.977 1 94 93 ASP A O 1
ATOM 755 N N . LYS A 1 94 ? 16.297 19.594 8.195 1 96.75 94 LYS A N 1
ATOM 756 C CA . LYS A 1 94 ? 16.734 18.516 9.07 1 96.75 94 LYS A CA 1
ATOM 757 C C . LYS A 1 94 ? 16.859 17.203 8.305 1 96.75 94 LYS A C 1
ATOM 759 O O . LYS A 1 94 ? 16.938 16.125 8.906 1 96.75 94 LYS A O 1
ATOM 764 N N . TRP A 1 95 ? 16.859 17.234 6.977 1 97.62 95 TRP A N 1
ATOM 765 C CA . TRP A 1 95 ? 17.094 16.031 6.184 1 97.62 95 TRP A CA 1
ATOM 766 C C . TRP A 1 95 ? 18.562 15.625 6.227 1 97.62 95 TRP A C 1
ATOM 768 O O . TRP A 1 95 ? 19.453 16.484 6.246 1 97.62 95 TRP A O 1
ATOM 778 N N . SER A 1 96 ? 18.781 14.422 6.27 1 97.81 96 SER A N 1
ATOM 779 C CA . SER A 1 96 ? 20.109 13.852 6.094 1 97.81 96 SER A CA 1
ATOM 780 C C . SER A 1 96 ? 20.062 12.555 5.293 1 97.81 96 SER A C 1
ATOM 782 O O . SER A 1 96 ? 19.062 11.82 5.355 1 97.81 96 SER A O 1
ATOM 784 N N . PRO A 1 97 ? 21.125 12.266 4.57 1 97.19 97 PRO A N 1
ATOM 785 C CA . PRO A 1 97 ? 21.172 11.039 3.777 1 97.19 97 PRO A CA 1
ATOM 786 C C . PRO A 1 97 ? 21.016 9.781 4.633 1 97.19 97 PRO A C 1
ATOM 788 O O . PRO A 1 97 ? 20.797 8.688 4.098 1 97.19 97 PRO A O 1
ATOM 791 N N . ALA A 1 98 ? 21.156 10.023 5.941 1 97.31 98 ALA A N 1
ATOM 792 C CA . ALA A 1 98 ? 21 8.875 6.836 1 97.31 98 ALA A CA 1
ATOM 793 C C . ALA A 1 98 ? 19.531 8.508 7.008 1 97.31 98 ALA A C 1
ATOM 795 O O . ALA A 1 98 ? 19.203 7.391 7.422 1 97.31 98 ALA A O 1
ATOM 796 N N . LEU A 1 99 ? 18.656 9.383 6.734 1 97.81 99 LEU A N 1
ATOM 797 C CA . LEU A 1 99 ? 17.234 9.109 6.84 1 97.81 99 LEU A CA 1
ATOM 798 C C . LEU A 1 99 ? 16.734 8.344 5.621 1 97.81 99 LEU A C 1
ATOM 800 O O . LEU A 1 99 ? 17.406 8.305 4.59 1 97.81 99 LEU A O 1
ATOM 804 N N . GLN A 1 100 ? 15.633 7.672 5.762 1 97.81 100 GLN A N 1
ATOM 805 C CA . GLN A 1 100 ? 15.078 6.82 4.711 1 97.81 100 GLN A CA 1
ATOM 806 C C . GLN A 1 100 ? 13.633 7.203 4.406 1 97.81 100 GLN A C 1
ATOM 808 O O . GLN A 1 100 ? 13.039 8.031 5.105 1 97.81 100 GLN A O 1
ATOM 813 N N . ILE A 1 101 ? 13.086 6.609 3.391 1 97.62 101 ILE A N 1
ATOM 814 C CA . ILE A 1 101 ? 11.695 6.809 3.004 1 97.62 101 ILE A CA 1
ATOM 815 C C . ILE A 1 101 ? 10.781 6.492 4.188 1 97.62 101 ILE A C 1
ATOM 817 O O . ILE A 1 101 ? 9.844 7.234 4.469 1 97.62 101 ILE A O 1
ATOM 821 N N . ARG A 1 102 ? 11.109 5.426 4.855 1 97.19 102 ARG A N 1
ATOM 822 C CA . ARG A 1 102 ? 10.32 4.988 6.004 1 97.19 102 ARG A CA 1
ATOM 823 C C . ARG A 1 102 ? 10.242 6.082 7.062 1 97.19 102 ARG A C 1
ATOM 825 O O . ARG A 1 102 ? 9.18 6.324 7.633 1 97.19 102 ARG A O 1
ATOM 832 N N . THR A 1 103 ? 11.352 6.746 7.355 1 97.5 103 THR A N 1
ATOM 833 C CA . THR A 1 103 ? 11.391 7.824 8.336 1 97.5 103 THR A CA 1
ATOM 834 C C . THR A 1 103 ? 10.453 8.961 7.945 1 97.5 103 THR A C 1
ATOM 836 O O . THR A 1 103 ? 9.734 9.5 8.789 1 97.5 103 THR A O 1
ATOM 839 N N . VAL A 1 104 ? 10.492 9.289 6.676 1 97.69 104 VAL A N 1
ATOM 840 C CA . VAL A 1 104 ? 9.641 10.359 6.156 1 97.69 104 VAL A CA 1
ATOM 841 C C . VAL A 1 104 ? 8.172 10 6.371 1 97.69 104 VAL A C 1
ATOM 843 O O . VAL A 1 104 ? 7.402 10.812 6.879 1 97.69 104 VAL A O 1
ATOM 846 N N . LEU A 1 105 ? 7.801 8.781 6.047 1 97.44 105 LEU A N 1
ATOM 847 C CA . LEU A 1 105 ? 6.422 8.328 6.164 1 97.44 105 LEU A CA 1
ATOM 848 C C . LEU A 1 105 ? 5.973 8.32 7.621 1 97.44 105 LEU A C 1
ATOM 850 O O . LEU A 1 105 ? 4.867 8.758 7.938 1 97.44 105 LEU A O 1
ATOM 854 N N . LEU A 1 106 ? 6.812 7.879 8.508 1 96.94 106 LEU A N 1
ATOM 855 C CA . LEU A 1 106 ? 6.516 7.867 9.938 1 96.94 106 LEU A CA 1
ATOM 856 C C . LEU A 1 106 ? 6.328 9.281 10.469 1 96.94 106 LEU A C 1
ATOM 858 O O . LEU A 1 106 ? 5.441 9.539 11.281 1 96.94 106 LEU A O 1
ATOM 862 N N . SER A 1 107 ? 7.164 10.188 9.969 1 97.38 107 SER A N 1
ATOM 863 C CA . SER A 1 107 ? 7.09 11.578 10.398 1 97.38 107 SER A CA 1
ATOM 864 C C . SER A 1 107 ? 5.777 12.219 9.961 1 97.38 107 SER A C 1
ATOM 866 O O . SER A 1 107 ? 5.184 13.008 10.703 1 97.38 107 SER A O 1
ATOM 868 N N . ILE A 1 108 ? 5.355 11.898 8.805 1 96.69 108 ILE A N 1
ATOM 869 C CA . ILE A 1 108 ? 4.094 12.43 8.289 1 96.69 108 ILE A CA 1
ATOM 870 C C . ILE A 1 108 ? 2.934 11.906 9.133 1 96.69 108 ILE A C 1
ATOM 872 O O . ILE A 1 108 ? 2.027 12.664 9.492 1 96.69 108 ILE A O 1
ATOM 876 N N . GLN A 1 109 ? 2.932 10.633 9.422 1 96.44 109 GLN A N 1
ATOM 877 C CA . GLN A 1 109 ? 1.913 10.055 10.289 1 96.44 109 GLN A CA 1
ATOM 878 C C . GLN A 1 109 ? 1.894 10.75 11.648 1 96.44 109 GLN A C 1
ATOM 880 O O . GLN A 1 109 ? 0.824 11.047 12.18 1 96.44 109 GLN A O 1
ATOM 885 N N . ALA A 1 110 ? 3.115 10.992 12.195 1 96.38 110 ALA A N 1
ATOM 886 C CA . ALA A 1 110 ? 3.244 11.672 13.484 1 96.38 110 ALA A CA 1
ATOM 887 C C . ALA A 1 110 ? 2.664 13.078 13.422 1 96.38 110 ALA A C 1
ATOM 889 O O . ALA A 1 110 ? 2.037 13.547 14.383 1 96.38 110 ALA A O 1
ATOM 890 N N . LEU A 1 111 ? 2.893 13.75 12.312 1 96.19 111 LEU A N 1
ATOM 891 C CA . LEU A 1 111 ? 2.379 15.102 12.117 1 96.19 111 LEU A CA 1
ATOM 892 C C . LEU A 1 111 ? 0.858 15.133 12.234 1 96.19 111 LEU A C 1
ATOM 894 O O . LEU A 1 111 ? 0.29 16.062 12.805 1 96.19 111 LEU A O 1
ATOM 898 N N . LEU A 1 112 ? 0.158 14.109 11.664 1 95.94 112 LEU A N 1
ATOM 899 C CA . LEU A 1 112 ? -1.297 14.023 11.734 1 95.94 112 LEU A CA 1
ATOM 900 C C . LEU A 1 112 ? -1.763 13.859 13.18 1 95.94 112 LEU A C 1
ATOM 902 O O . LEU A 1 112 ? -2.846 14.328 13.539 1 95.94 112 LEU A O 1
ATOM 906 N N . SER A 1 113 ? -0.928 13.266 14.008 1 94.88 113 SER A N 1
ATOM 907 C CA . SER A 1 113 ? -1.279 13.023 15.406 1 94.88 113 SER A CA 1
ATOM 908 C C . SER A 1 113 ? -1.012 14.25 16.266 1 94.88 113 SER A C 1
ATOM 910 O O . SER A 1 113 ? -1.618 14.422 17.328 1 94.88 113 SER A O 1
ATOM 912 N N . ALA A 1 114 ? -0.066 15.039 15.766 1 94.69 114 ALA A N 1
ATOM 913 C CA . ALA A 1 114 ? 0.348 16.188 16.562 1 94.69 114 ALA A CA 1
ATOM 914 C C . ALA A 1 114 ? 0.54 17.422 15.695 1 94.69 114 ALA A C 1
ATOM 916 O O . ALA A 1 114 ? 1.667 17.891 15.508 1 94.69 114 ALA A O 1
ATOM 917 N N . PRO A 1 115 ? -0.585 18 15.281 1 95.44 115 PRO A N 1
ATOM 918 C CA . PRO A 1 115 ? -0.472 19.234 14.508 1 95.44 115 PRO A CA 1
ATOM 919 C C . PRO A 1 115 ? 0.271 20.344 15.258 1 95.44 115 PRO A C 1
ATOM 921 O O . PRO A 1 115 ? 0.153 20.438 16.484 1 95.44 115 PRO A O 1
ATOM 924 N N . ASN A 1 116 ? 1.069 21.078 14.547 1 93.5 116 ASN A N 1
ATOM 925 C CA . ASN A 1 116 ? 1.847 22.141 15.156 1 93.5 116 ASN A CA 1
ATOM 926 C C . ASN A 1 116 ? 1.439 23.516 14.609 1 93.5 116 ASN A C 1
ATOM 928 O O . ASN A 1 116 ? 2.006 23.984 13.617 1 93.5 116 ASN A O 1
ATOM 932 N N . PRO A 1 117 ? 0.599 24.25 15.273 1 94.62 117 PRO A N 1
ATOM 933 C CA . PRO A 1 117 ? 0.144 25.562 14.781 1 94.62 117 PRO A CA 1
ATOM 934 C C . PRO A 1 117 ? 1.229 26.625 14.859 1 94.62 117 PRO A C 1
ATOM 936 O O . PRO A 1 117 ? 1.074 27.703 14.289 1 94.62 117 PRO A O 1
ATOM 939 N N . ASP A 1 118 ? 2.293 26.391 15.5 1 93.5 118 ASP A N 1
ATOM 940 C CA . ASP A 1 118 ? 3.344 27.375 15.703 1 93.5 118 ASP A CA 1
ATOM 941 C C . ASP A 1 118 ? 4.254 27.469 14.477 1 93.5 118 ASP A C 1
ATOM 943 O O . ASP A 1 118 ? 5.012 28.422 14.336 1 93.5 118 ASP A O 1
ATOM 947 N N . ASP A 1 119 ? 4.289 26.531 13.648 1 89.88 119 ASP A N 1
ATOM 948 C CA . ASP A 1 119 ? 5.027 26.5 12.391 1 89.88 119 ASP A CA 1
ATOM 949 C C . ASP A 1 119 ? 4.102 26.188 11.219 1 89.88 119 ASP A C 1
ATOM 951 O O . ASP A 1 119 ? 4.219 25.125 10.594 1 89.88 119 ASP A O 1
ATOM 955 N N . PRO A 1 120 ? 3.254 27.172 10.891 1 94 120 PR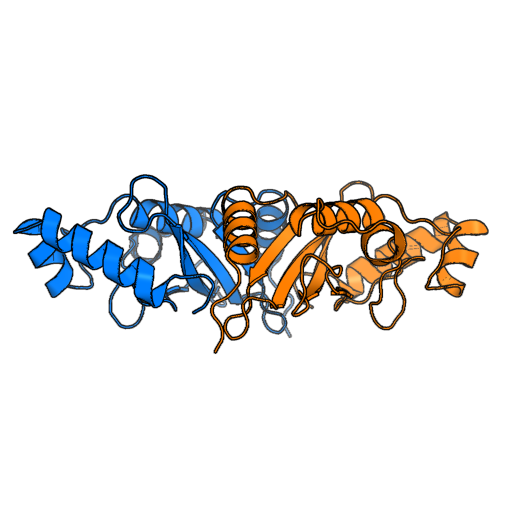O A N 1
ATOM 956 C CA . PRO A 1 120 ? 2.137 26.875 9.992 1 94 120 PRO A CA 1
ATOM 957 C C . PRO A 1 120 ? 2.49 27.078 8.523 1 94 120 PRO A C 1
ATOM 959 O O . PRO A 1 120 ? 3.338 27.922 8.195 1 94 120 PRO A O 1
ATOM 962 N N . LEU A 1 121 ? 1.908 26.25 7.684 1 94.81 121 LEU A N 1
ATOM 963 C CA . LEU A 1 121 ? 1.816 26.516 6.25 1 94.81 121 LEU A CA 1
ATOM 964 C C . LEU A 1 121 ? 0.449 27.094 5.891 1 94.81 121 LEU A C 1
ATOM 966 O O . LEU A 1 121 ? 0.323 27.844 4.926 1 94.81 121 LEU A O 1
ATOM 970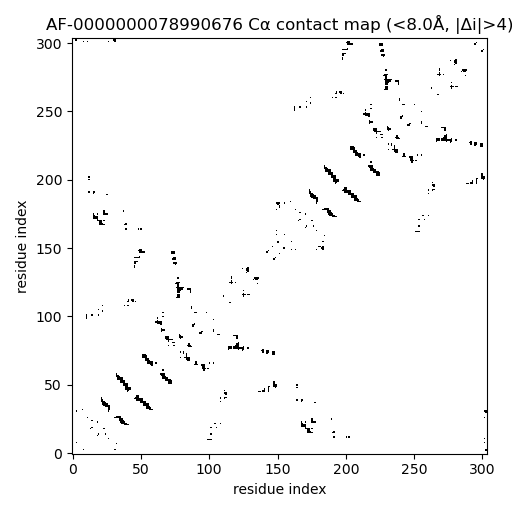 N N . ALA A 1 122 ? -0.551 26.688 6.668 1 95.81 122 ALA A N 1
ATOM 971 C CA . ALA A 1 122 ? -1.902 27.234 6.555 1 95.81 122 ALA A CA 1
ATOM 972 C C . ALA A 1 122 ? -2.215 28.172 7.715 1 95.81 122 ALA A C 1
ATOM 974 O O . ALA A 1 122 ? -2.689 27.734 8.766 1 95.81 122 ALA A O 1
ATOM 975 N N . ASN A 1 123 ? -2.146 29.422 7.465 1 95.31 123 ASN A N 1
ATOM 976 C CA . ASN A 1 123 ? -2.197 30.422 8.531 1 95.31 123 ASN A CA 1
ATOM 977 C C . ASN A 1 123 ? -3.594 30.516 9.133 1 95.31 123 ASN A C 1
ATOM 979 O O . ASN A 1 123 ? -3.74 30.656 10.352 1 95.31 123 ASN A O 1
ATOM 983 N N . ASP A 1 124 ? -4.523 30.469 8.266 1 96.38 124 ASP A N 1
ATOM 984 C CA . ASP A 1 124 ? -5.895 30.578 8.75 1 96.38 124 ASP A CA 1
ATOM 985 C C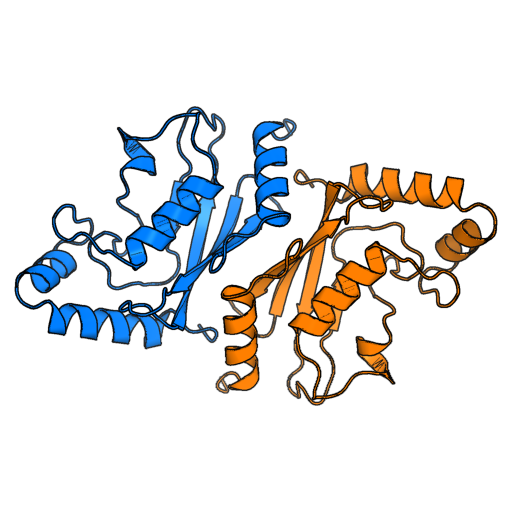 . ASP A 1 124 ? -6.238 29.406 9.672 1 96.38 124 ASP A C 1
ATOM 987 O O . ASP A 1 124 ? -6.852 29.594 10.719 1 96.38 124 ASP A O 1
ATOM 991 N N . VAL A 1 125 ? -5.82 28.203 9.344 1 97.31 125 VAL A N 1
ATOM 992 C CA . VAL A 1 125 ? -6.066 27.016 10.148 1 97.31 125 VAL A CA 1
ATOM 993 C C . VAL A 1 125 ? -5.312 27.125 11.469 1 97.31 125 VAL A C 1
ATOM 995 O O . VAL A 1 125 ? -5.879 26.859 12.531 1 97.31 125 VAL A O 1
ATOM 998 N N . ALA A 1 126 ? -4.066 27.516 11.398 1 97.56 126 ALA A N 1
ATOM 999 C CA . ALA A 1 126 ? -3.225 27.641 12.578 1 97.56 126 ALA A CA 1
ATOM 1000 C C . ALA A 1 126 ? -3.812 28.641 13.57 1 97.56 126 ALA A C 1
ATOM 1002 O O . ALA A 1 126 ? -3.805 28.406 14.781 1 97.56 126 ALA A O 1
ATOM 1003 N N . GLU A 1 127 ? -4.254 29.75 13.07 1 97.62 127 GLU A N 1
ATOM 1004 C CA . GLU A 1 127 ? -4.848 30.781 13.922 1 97.62 127 GLU A CA 1
ATOM 1005 C C . GLU A 1 127 ? -6.051 30.234 14.688 1 97.62 127 GLU A C 1
ATOM 1007 O O . GLU A 1 127 ? -6.152 30.422 15.898 1 97.62 127 GLU A O 1
ATOM 1012 N N . LEU A 1 128 ? -6.938 29.562 13.984 1 97.81 128 LEU A N 1
ATOM 1013 C CA . LEU A 1 128 ? -8.109 29.016 14.648 1 97.81 128 LEU A CA 1
ATOM 1014 C C . LEU A 1 128 ? -7.695 27.953 15.672 1 97.81 128 LEU A C 1
ATOM 1016 O O . LEU A 1 128 ? -8.289 27.859 16.75 1 97.81 128 LEU A O 1
ATOM 1020 N N . TRP A 1 129 ? -6.684 27.156 15.336 1 97.31 129 TRP A N 1
ATOM 1021 C CA . TRP A 1 129 ? -6.215 26.109 16.234 1 97.31 129 TRP A CA 1
ATOM 1022 C C . TRP A 1 129 ? -5.707 26.703 17.547 1 97.31 129 TRP A C 1
ATOM 1024 O O . TRP A 1 129 ? -5.832 26.094 18.609 1 97.31 129 TRP A O 1
ATOM 1034 N N . LYS A 1 130 ? -5.152 27.938 17.453 1 97 130 LYS A N 1
ATOM 1035 C CA . LYS A 1 130 ? -4.59 28.594 18.625 1 97 130 LYS A CA 1
ATOM 1036 C C . LYS A 1 130 ? -5.68 29.281 19.453 1 97 130 LYS A C 1
ATOM 1038 O O . LYS A 1 130 ? -5.656 29.25 20.672 1 97 130 LYS A O 1
ATOM 1043 N N . VAL A 1 131 ? -6.684 29.875 18.797 1 97.5 131 VAL A N 1
ATOM 1044 C CA . VAL A 1 131 ? -7.668 30.703 19.484 1 97.5 131 VAL A CA 1
ATOM 1045 C C . VAL A 1 131 ? -8.859 29.859 19.906 1 97.5 131 VAL A C 1
ATOM 1047 O O . VAL A 1 131 ? -9.492 30.125 20.938 1 97.5 131 VAL A O 1
ATOM 1050 N N . ASN A 1 132 ? -9.203 28.812 19.062 1 97.81 132 ASN A N 1
ATOM 1051 C CA . ASN A 1 132 ? -10.32 27.922 19.328 1 97.81 132 ASN A CA 1
ATOM 1052 C C . ASN A 1 132 ? -10.039 26.5 18.828 1 97.81 132 ASN A C 1
ATOM 1054 O O . ASN A 1 132 ? -10.586 26.078 17.797 1 97.81 132 ASN A O 1
ATOM 1058 N N . GLU A 1 133 ? -9.297 25.75 19.625 1 96.44 133 GLU A N 1
ATOM 1059 C CA . GLU A 1 133 ? -8.844 24.422 19.25 1 96.44 133 GLU A CA 1
ATOM 1060 C C . GLU A 1 133 ? -10.023 23.484 19 1 96.44 133 GLU A C 1
ATOM 1062 O O . GLU A 1 133 ? -9.992 22.672 18.062 1 96.44 133 GLU A O 1
ATOM 1067 N N . ALA A 1 134 ? -11.008 23.578 19.828 1 97.69 134 ALA A N 1
ATOM 1068 C CA . ALA A 1 134 ? -12.18 22.719 19.688 1 97.69 134 ALA A CA 1
ATOM 1069 C C . ALA A 1 134 ? -12.836 22.906 18.328 1 97.69 134 ALA A C 1
ATOM 1071 O O . ALA A 1 134 ? -13.219 21.938 17.672 1 97.69 134 ALA A O 1
ATOM 1072 N N . GLU A 1 135 ? -13 24.141 17.922 1 98.19 135 GLU A N 1
ATOM 1073 C CA . GLU A 1 135 ? -13.594 24.422 16.625 1 98.19 135 GLU A CA 1
ATOM 1074 C C . GLU A 1 135 ? -12.695 23.953 15.484 1 98.19 135 GLU A C 1
ATOM 1076 O O . GLU A 1 135 ? -13.18 23.422 14.477 1 98.19 135 GLU A O 1
ATOM 1081 N N . ALA A 1 136 ? -11.406 24.156 15.633 1 97.81 136 ALA A N 1
ATOM 1082 C CA . ALA A 1 136 ? -10.461 23.688 14.625 1 97.81 136 ALA A CA 1
ATOM 1083 C C . ALA A 1 136 ? -10.523 22.172 14.469 1 97.81 136 ALA A C 1
ATOM 1085 O O . ALA A 1 136 ? -10.547 21.656 13.344 1 97.81 136 ALA A O 1
ATOM 1086 N N . ILE A 1 137 ? -10.586 21.516 15.586 1 97.56 137 ILE A N 1
ATOM 1087 C CA . ILE A 1 137 ? -10.664 20.062 15.594 1 97.56 137 ILE A CA 1
ATOM 1088 C C . ILE A 1 137 ? -11.969 19.609 14.938 1 97.56 137 ILE A C 1
ATOM 1090 O O . ILE A 1 137 ? -11.984 18.656 14.164 1 97.56 137 ILE A O 1
ATOM 1094 N N . ARG A 1 138 ? -13.031 20.297 15.25 1 97.94 138 ARG A N 1
ATOM 1095 C CA . ARG A 1 138 ? -14.312 19.984 14.633 1 97.94 138 ARG A CA 1
ATOM 1096 C C . ARG A 1 138 ? -14.234 20.125 13.117 1 97.94 138 ARG A C 1
ATOM 1098 O O . ARG A 1 138 ? -14.75 19.281 12.383 1 97.94 138 ARG A O 1
ATOM 1105 N N . ASN A 1 139 ? -13.664 21.203 12.664 1 98.19 139 ASN A N 1
ATOM 1106 C CA . ASN A 1 139 ? -13.484 21.422 11.234 1 98.19 139 ASN A CA 1
ATOM 1107 C C . ASN A 1 139 ? -12.641 20.312 10.609 1 98.19 139 ASN A C 1
ATOM 1109 O O . ASN A 1 139 ? -12.977 19.797 9.531 1 98.19 139 ASN A O 1
ATOM 1113 N N . ALA A 1 140 ? -11.57 19.953 11.281 1 98.19 140 ALA A N 1
ATOM 1114 C CA . ALA A 1 140 ? -10.68 18.906 10.789 1 98.19 140 ALA A CA 1
ATOM 1115 C C . ALA A 1 140 ? -11.43 17.578 10.656 1 98.19 140 ALA A C 1
ATOM 1117 O O . ALA A 1 140 ? -11.266 16.859 9.664 1 98.19 140 ALA A O 1
ATOM 1118 N N . LYS A 1 141 ? -12.234 17.25 11.641 1 97.38 141 LYS A N 1
ATOM 1119 C CA . LYS A 1 141 ? -13.047 16.031 11.609 1 97.38 141 LYS A CA 1
ATOM 1120 C C . LYS A 1 141 ? -14.039 16.078 10.453 1 97.38 141 LYS A C 1
ATOM 1122 O O . LYS A 1 141 ? -14.234 15.07 9.758 1 97.38 141 LYS A O 1
ATOM 1127 N N . GLU A 1 142 ? -14.648 17.188 10.242 1 97.38 142 GLU A N 1
ATOM 1128 C CA . GLU A 1 142 ? -15.609 17.359 9.164 1 97.38 142 GLU A CA 1
ATOM 1129 C C . GLU A 1 142 ? -14.953 17.172 7.797 1 97.38 142 GLU A C 1
ATOM 1131 O O . GLU A 1 142 ? -15.5 16.5 6.922 1 97.38 142 GLU A O 1
ATOM 1136 N N . TRP A 1 143 ? -13.805 17.828 7.641 1 97 143 TRP A N 1
ATOM 1137 C CA . TRP A 1 143 ? -13.07 17.656 6.391 1 97 143 TRP A CA 1
ATOM 1138 C C . TRP A 1 143 ? -12.695 16.203 6.164 1 97 143 TRP A C 1
ATOM 1140 O O . TRP A 1 143 ? -12.766 15.703 5.039 1 97 143 TRP A O 1
ATOM 1150 N N . THR A 1 144 ? -12.203 15.508 7.234 1 96.56 144 THR A N 1
ATOM 1151 C CA . THR A 1 144 ? -11.828 14.102 7.145 1 96.56 144 THR A CA 1
ATOM 1152 C C . THR A 1 144 ? -13 13.258 6.668 1 96.56 144 THR A C 1
ATOM 1154 O O . THR A 1 144 ? -12.852 12.422 5.773 1 96.56 144 THR A O 1
ATOM 1157 N N . GLN A 1 145 ? -14.164 13.516 7.219 1 93.19 145 GLN A N 1
ATOM 1158 C CA . GLN A 1 145 ? -15.359 12.781 6.832 1 93.19 145 GLN A CA 1
ATOM 1159 C C . GLN A 1 145 ? -15.75 13.086 5.391 1 93.19 145 GLN A C 1
ATOM 1161 O O . GLN A 1 145 ? -16.219 12.203 4.668 1 93.19 145 GLN A O 1
ATOM 1166 N N . ARG A 1 146 ? -15.477 14.234 5.012 1 93.62 146 ARG A N 1
ATOM 1167 C CA . ARG A 1 146 ? -15.93 14.688 3.697 1 93.62 146 ARG A CA 1
ATOM 1168 C C . ARG A 1 146 ? -14.961 14.25 2.605 1 93.62 146 ARG A C 1
ATOM 1170 O O . ARG A 1 146 ? -15.383 13.82 1.529 1 93.62 146 ARG A O 1
ATOM 1177 N N . TYR A 1 147 ? -13.656 14.359 2.865 1 94.25 147 TYR A N 1
ATOM 1178 C CA . TYR A 1 147 ? -12.703 14.266 1.768 1 94.25 147 TYR A CA 1
ATOM 1179 C C . TYR A 1 147 ? -11.844 13.016 1.896 1 94.25 147 TYR A C 1
ATOM 1181 O O . TYR A 1 147 ? -11.195 12.594 0.932 1 94.25 147 TYR A O 1
ATOM 1189 N N . ALA A 1 148 ? -11.68 12.398 3.061 1 93.12 148 ALA A N 1
ATOM 1190 C CA . ALA A 1 148 ? -10.719 11.328 3.289 1 93.12 148 ALA A CA 1
ATOM 1191 C C . ALA A 1 148 ? -11.43 9.992 3.488 1 93.12 148 ALA A C 1
ATOM 1193 O O . ALA A 1 148 ? -10.922 9.109 4.184 1 93.12 148 ALA A O 1
ATOM 1194 N N . ASN A 1 149 ? -12.57 9.828 2.959 1 84.88 149 ASN A N 1
ATOM 1195 C CA . ASN A 1 149 ? -13.273 8.555 3.041 1 84.88 149 ASN A CA 1
ATOM 1196 C C . ASN A 1 149 ? -12.922 7.648 1.862 1 84.88 149 ASN A C 1
ATOM 1198 O O . ASN A 1 149 ? -12.375 8.109 0.861 1 84.88 149 ASN A O 1
ATOM 1202 N N . VAL A 1 150 ? -13.133 6.355 2.043 1 75.38 150 VAL A N 1
ATOM 1203 C CA . VAL A 1 150 ? -12.75 5.363 1.045 1 75.38 150 VAL A CA 1
ATOM 1204 C C . VAL A 1 150 ? -13.477 5.641 -0.268 1 75.38 150 VAL A C 1
ATOM 1206 O O . VAL A 1 150 ? -12.969 5.332 -1.347 1 75.38 150 VAL A O 1
ATOM 1209 N N . ASP A 1 151 ? -14.617 6.305 -0.186 1 68.06 151 ASP A N 1
ATOM 1210 C CA . ASP A 1 151 ? -15.484 6.523 -1.341 1 68.06 151 ASP A CA 1
ATOM 1211 C C . ASP A 1 151 ? -14.992 7.711 -2.172 1 68.06 151 ASP A C 1
ATOM 1213 O O . ASP A 1 151 ? -15.492 7.945 -3.275 1 68.06 151 ASP A O 1
ATOM 1217 N N . ASN A 1 152 ? -14.039 8.422 -1.662 1 65.44 152 ASN A N 1
ATOM 1218 C CA . ASN A 1 152 ? -13.656 9.641 -2.365 1 65.44 152 ASN A CA 1
ATOM 1219 C C . ASN A 1 152 ? -12.344 9.461 -3.125 1 65.44 152 ASN A C 1
ATOM 1221 O O . ASN A 1 152 ? -11.453 8.758 -2.664 1 65.44 152 ASN A O 1
ATOM 1225 N N . MET B 1 1 ? -23.875 8.25 -7.074 1 42.28 1 MET B N 1
ATOM 1226 C CA . MET B 1 1 ? -23.203 6.957 -7.145 1 42.28 1 MET B CA 1
ATOM 1227 C C . MET B 1 1 ? -23.359 6.195 -5.832 1 42.28 1 MET B C 1
ATOM 1229 O O . MET B 1 1 ? -23.344 6.797 -4.754 1 42.28 1 MET B O 1
ATOM 1233 N N . ALA B 1 2 ? -23.938 5.094 -5.879 1 52.22 2 ALA B N 1
ATOM 1234 C CA . ALA B 1 2 ? -24.344 4.375 -4.676 1 52.22 2 ALA B CA 1
ATOM 1235 C C . ALA B 1 2 ? -23.188 4.258 -3.684 1 52.22 2 ALA B C 1
ATOM 1237 O O . ALA B 1 2 ? -22.047 4.059 -4.082 1 52.22 2 ALA B O 1
ATOM 1238 N N . ALA B 1 3 ? -23.469 4.715 -2.48 1 72.69 3 ALA B N 1
ATOM 1239 C CA . ALA B 1 3 ? -22.516 4.715 -1.365 1 72.69 3 ALA B CA 1
ATOM 1240 C C . ALA B 1 3 ? -21.828 3.365 -1.235 1 72.69 3 ALA B C 1
ATOM 1242 O O . ALA B 1 3 ? -22.422 2.324 -1.529 1 72.69 3 ALA B O 1
ATOM 1243 N N . LEU B 1 4 ? -20.531 3.26 -1.208 1 85.62 4 LEU B N 1
ATOM 1244 C CA . LEU B 1 4 ? -19.75 2.049 -0.993 1 85.62 4 LEU B CA 1
ATOM 1245 C C . LEU B 1 4 ? -20.25 1.295 0.238 1 85.62 4 LEU B C 1
ATOM 1247 O O . LEU B 1 4 ? -20.453 1.895 1.294 1 85.62 4 LEU B O 1
ATOM 1251 N N . PRO B 1 5 ? -20.594 0.024 0.034 1 90.19 5 PRO B N 1
ATOM 1252 C CA . PRO B 1 5 ? -21.047 -0.757 1.191 1 90.19 5 PRO B CA 1
ATOM 1253 C C . PRO B 1 5 ? -20.094 -0.624 2.389 1 90.19 5 PRO B C 1
ATOM 1255 O O . PRO B 1 5 ? -18.875 -0.573 2.219 1 90.19 5 PRO B O 1
ATOM 1258 N N . ARG B 1 6 ? -20.656 -0.593 3.557 1 91.94 6 ARG B N 1
ATOM 1259 C CA . ARG B 1 6 ? -19.922 -0.405 4.801 1 91.94 6 ARG B CA 1
ATOM 1260 C C . ARG B 1 6 ? -18.875 -1.499 4.988 1 91.94 6 ARG B C 1
ATOM 1262 O O . ARG B 1 6 ? -17.797 -1.246 5.52 1 91.94 6 ARG B O 1
ATOM 1269 N N . ARG B 1 7 ? -19.188 -2.693 4.57 1 94.56 7 ARG B N 1
ATOM 1270 C CA . ARG B 1 7 ? -18.281 -3.824 4.711 1 94.56 7 ARG B CA 1
ATOM 1271 C C . ARG B 1 7 ? -16.953 -3.553 3.996 1 94.56 7 ARG B C 1
ATOM 1273 O O . ARG B 1 7 ? -15.883 -3.834 4.535 1 94.56 7 ARG B O 1
ATOM 1280 N N . ILE B 1 8 ? -17.062 -2.969 2.801 1 94.75 8 ILE B N 1
ATOM 1281 C CA . ILE B 1 8 ? -15.867 -2.68 2.018 1 94.75 8 ILE B CA 1
ATOM 1282 C C . ILE B 1 8 ? -15.047 -1.597 2.711 1 94.75 8 ILE B C 1
ATOM 1284 O O . ILE B 1 8 ? -13.82 -1.701 2.803 1 94.75 8 ILE B O 1
ATOM 1288 N N . ILE B 1 9 ? -15.734 -0.656 3.221 1 92.12 9 ILE B N 1
ATOM 1289 C CA . ILE B 1 9 ? -15.07 0.432 3.936 1 92.12 9 ILE B CA 1
ATOM 1290 C C . ILE B 1 9 ? -14.32 -0.123 5.141 1 92.12 9 ILE B C 1
ATOM 1292 O O . ILE B 1 9 ? -13.141 0.166 5.332 1 92.12 9 ILE B O 1
ATOM 1296 N N . LYS B 1 10 ? -14.953 -0.953 5.918 1 93.69 10 LYS B N 1
ATOM 1297 C CA . LYS B 1 10 ? -14.359 -1.511 7.129 1 93.69 10 LYS B CA 1
ATOM 1298 C C . LYS B 1 10 ? -13.172 -2.406 6.801 1 93.69 10 LYS B C 1
ATOM 1300 O O . LYS B 1 10 ? -12.133 -2.346 7.473 1 93.69 10 LYS B O 1
ATOM 1305 N N . GLU B 1 11 ? -13.312 -3.236 5.824 1 96 11 GLU B N 1
ATOM 1306 C CA . GLU B 1 11 ? -12.211 -4.113 5.438 1 96 11 GLU B CA 1
ATOM 1307 C C . GLU B 1 11 ? -11.008 -3.307 4.945 1 96 11 GLU B C 1
ATOM 1309 O O . GLU B 1 11 ? -9.859 -3.664 5.219 1 96 11 GLU B O 1
ATOM 1314 N N . THR B 1 12 ? -11.328 -2.264 4.191 1 94.44 12 THR B N 1
ATOM 1315 C CA . THR B 1 12 ? -10.258 -1.401 3.693 1 94.44 12 THR B CA 1
ATOM 1316 C C . THR B 1 12 ? -9.523 -0.728 4.848 1 94.44 12 THR B C 1
ATOM 1318 O O . THR B 1 12 ? -8.289 -0.729 4.887 1 94.44 12 THR B O 1
ATOM 1321 N N . GLN B 1 13 ? -10.227 -0.211 5.777 1 92.12 13 GLN B N 1
ATOM 1322 C CA . GLN B 1 13 ? -9.633 0.432 6.945 1 92.12 13 GLN B CA 1
ATOM 1323 C C . GLN B 1 13 ? -8.789 -0.555 7.75 1 92.12 13 GLN B C 1
ATOM 1325 O O . GLN B 1 13 ? -7.691 -0.223 8.195 1 92.12 13 GLN B O 1
ATOM 1330 N N . ARG B 1 14 ? -9.266 -1.739 7.871 1 93.19 14 ARG B N 1
ATOM 1331 C CA . ARG B 1 14 ? -8.539 -2.768 8.609 1 93.19 14 ARG B CA 1
ATOM 1332 C C . ARG B 1 14 ? -7.227 -3.115 7.91 1 93.19 14 ARG B C 1
ATOM 1334 O O . ARG B 1 14 ? -6.199 -3.293 8.562 1 93.19 14 ARG B O 1
ATOM 1341 N N . LEU B 1 15 ? -7.289 -3.225 6.605 1 93.56 15 LEU B N 1
ATOM 1342 C CA . LEU B 1 15 ? -6.086 -3.506 5.828 1 93.56 15 LEU B CA 1
ATOM 1343 C C . LEU B 1 15 ? -5.031 -2.43 6.055 1 93.56 15 LEU B C 1
ATOM 1345 O O . LEU B 1 15 ? -3.836 -2.729 6.109 1 93.56 15 LEU B O 1
ATOM 1349 N N . MET B 1 16 ? -5.504 -1.185 6.188 1 91.19 16 MET B N 1
ATOM 1350 C CA . MET B 1 16 ? -4.594 -0.062 6.395 1 91.19 16 MET B CA 1
ATOM 1351 C C . MET B 1 16 ? -4.02 -0.081 7.809 1 91.19 16 MET B C 1
ATOM 1353 O O . MET B 1 16 ? -2.82 0.135 7.996 1 91.19 16 MET B O 1
ATOM 1357 N N . GLN B 1 17 ? -4.824 -0.388 8.758 1 91.38 17 GLN B N 1
ATOM 1358 C CA . GLN B 1 17 ? -4.434 -0.352 10.164 1 91.38 17 GLN B CA 1
ATOM 1359 C C . GLN B 1 17 ? -3.52 -1.522 10.516 1 91.38 17 GLN B C 1
ATOM 1361 O O . GLN B 1 17 ? -2.594 -1.377 11.312 1 91.38 17 GLN B O 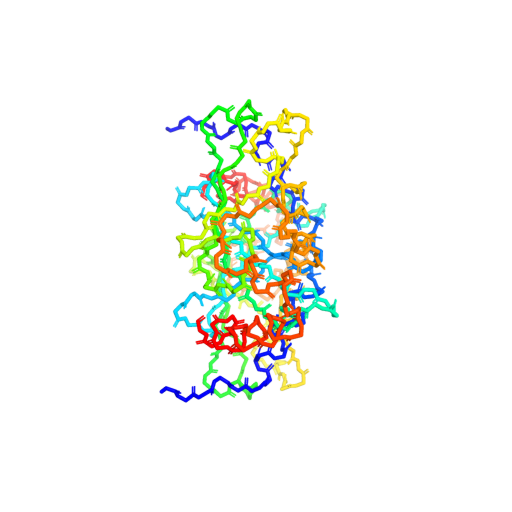1
ATOM 1366 N N . GLU B 1 18 ? -3.826 -2.623 9.875 1 92.38 18 GLU B N 1
ATOM 1367 C CA . GLU B 1 18 ? -3.068 -3.852 10.102 1 92.38 18 GLU B CA 1
ATOM 1368 C C . GLU B 1 18 ? -2.578 -4.441 8.781 1 92.38 18 GLU B C 1
ATOM 1370 O O . GLU B 1 18 ? -3.076 -5.477 8.336 1 92.38 18 GLU B O 1
ATOM 1375 N N . PRO B 1 19 ? -1.587 -3.773 8.305 1 91.62 19 PRO B N 1
ATOM 1376 C CA . PRO B 1 19 ? -1.115 -4.242 7 1 91.62 19 PRO B CA 1
ATOM 1377 C C . PRO B 1 19 ? -0.562 -5.668 7.051 1 91.62 19 PRO B C 1
ATOM 1379 O O . PRO B 1 19 ? -0.083 -6.109 8.094 1 91.62 19 PRO B O 1
ATOM 1382 N N . VAL B 1 20 ? -0.701 -6.383 6.039 1 91.12 20 VAL B N 1
ATOM 1383 C CA . VAL B 1 20 ? -0.14 -7.723 5.883 1 91.12 20 VAL B CA 1
ATOM 1384 C C . VAL B 1 20 ? 1.327 -7.621 5.469 1 91.12 20 VAL B C 1
ATOM 1386 O O . VAL B 1 20 ? 1.646 -7.062 4.414 1 91.12 20 VAL B O 1
ATOM 1389 N N . PRO B 1 21 ? 2.189 -8.188 6.328 1 93.56 21 PRO B N 1
ATOM 1390 C CA . PRO B 1 21 ? 3.594 -8.141 5.914 1 93.56 21 PRO B CA 1
ATOM 1391 C C . PRO B 1 21 ? 3.818 -8.727 4.523 1 93.56 21 PRO B C 1
ATOM 1393 O O . PRO B 1 21 ? 3.338 -9.828 4.223 1 93.56 21 PRO B O 1
ATOM 1396 N N . GLY B 1 22 ? 4.473 -7.941 3.684 1 94.62 22 GLY B N 1
ATOM 1397 C CA . GLY B 1 22 ? 4.812 -8.406 2.348 1 94.62 22 GLY B CA 1
ATOM 1398 C C . GLY B 1 22 ? 3.771 -8.039 1.306 1 94.62 22 GLY B C 1
ATOM 1399 O O . GLY B 1 22 ? 3.941 -8.336 0.121 1 94.62 22 GLY B O 1
ATOM 1400 N N . ILE B 1 23 ? 2.699 -7.461 1.78 1 95.94 23 ILE B N 1
ATOM 1401 C CA . ILE B 1 23 ? 1.639 -7.102 0.844 1 95.94 23 ILE B CA 1
ATOM 1402 C C . ILE B 1 23 ? 1.238 -5.645 1.051 1 95.94 23 ILE B C 1
ATOM 1404 O O . ILE B 1 23 ? 1.065 -5.195 2.188 1 95.94 23 ILE B O 1
ATOM 1408 N N . SER B 1 24 ? 1.16 -4.906 0.028 1 94.62 24 SER B N 1
ATOM 1409 C CA . SER B 1 24 ? 0.58 -3.568 0.029 1 94.62 24 SER B CA 1
ATOM 1410 C C . SER B 1 24 ? -0.656 -3.5 -0.863 1 94.62 24 SER B C 1
ATOM 1412 O O . SER B 1 24 ? -0.657 -4.039 -1.972 1 94.62 24 SER B O 1
ATOM 1414 N N . ALA B 1 25 ? -1.686 -2.943 -0.333 1 94.38 25 ALA B N 1
ATOM 1415 C CA . ALA B 1 25 ? -2.928 -2.783 -1.085 1 94.38 25 ALA B CA 1
ATOM 1416 C C . ALA B 1 25 ? -3.512 -1.388 -0.886 1 94.38 25 ALA B C 1
ATOM 1418 O O . ALA B 1 25 ? -3.701 -0.943 0.249 1 94.38 25 ALA B O 1
ATOM 1419 N N . ILE B 1 26 ? -3.762 -0.713 -1.979 1 92.75 26 ILE B N 1
ATOM 1420 C CA . ILE B 1 26 ? -4.352 0.617 -1.886 1 92.75 26 ILE B CA 1
ATOM 1421 C C . ILE B 1 26 ? -5.547 0.719 -2.834 1 92.75 26 ILE B C 1
ATOM 1423 O O . ILE B 1 26 ? -5.504 0.202 -3.953 1 92.75 26 ILE B O 1
ATOM 1427 N N . PRO B 1 27 ? -6.641 1.279 -2.299 1 92.5 27 PRO B N 1
ATOM 1428 C CA . PRO B 1 27 ? -7.762 1.502 -3.217 1 92.5 27 PRO B CA 1
ATOM 1429 C C . PRO B 1 27 ? -7.438 2.523 -4.305 1 92.5 27 PRO B C 1
ATOM 1431 O O . PRO B 1 27 ? -6.688 3.475 -4.059 1 92.5 27 PRO B O 1
ATOM 1434 N N . ASP B 1 28 ? -7.965 2.268 -5.434 1 91.88 28 ASP B N 1
ATOM 1435 C CA . ASP B 1 28 ? -7.809 3.188 -6.555 1 91.88 28 ASP B CA 1
ATOM 1436 C C . ASP B 1 28 ? -8.469 4.531 -6.262 1 91.88 28 ASP B C 1
ATOM 1438 O O . ASP B 1 28 ? -9.477 4.59 -5.555 1 91.88 28 ASP B O 1
ATOM 1442 N N . ASP B 1 29 ? -7.965 5.574 -6.855 1 83.94 29 ASP B N 1
ATOM 1443 C CA . ASP B 1 29 ? -8.422 6.938 -6.598 1 83.94 29 ASP B CA 1
ATOM 1444 C C . ASP B 1 29 ? -9.836 7.152 -7.148 1 83.94 29 ASP B C 1
ATOM 1446 O O . ASP B 1 29 ? -10.586 7.98 -6.633 1 83.94 29 ASP B O 1
ATOM 1450 N N . GLN B 1 30 ? -10.141 6.441 -8.141 1 87 30 GLN B N 1
ATOM 1451 C CA . GLN B 1 30 ? -11.398 6.703 -8.836 1 87 30 GLN B CA 1
ATOM 1452 C C . GLN B 1 30 ? -12.43 5.621 -8.539 1 87 30 GLN B C 1
ATOM 1454 O O . GLN B 1 30 ? -13.609 5.781 -8.844 1 87 30 GLN B O 1
ATOM 1459 N N . ASN B 1 31 ? -11.961 4.531 -7.996 1 91.19 31 ASN B N 1
ATOM 1460 C CA . ASN B 1 31 ? -12.844 3.393 -7.754 1 91.19 31 ASN B CA 1
ATOM 1461 C C . ASN B 1 31 ? -12.422 2.609 -6.516 1 91.19 31 ASN B C 1
ATOM 1463 O O . ASN B 1 31 ? -11.453 1.846 -6.562 1 91.19 31 ASN B O 1
ATOM 1467 N N . ALA B 1 32 ? -13.203 2.668 -5.445 1 91.81 32 ALA B N 1
ATOM 1468 C CA . ALA B 1 32 ? -12.852 2.098 -4.148 1 91.81 32 ALA B CA 1
ATOM 1469 C C . ALA B 1 32 ? -12.938 0.573 -4.18 1 91.81 32 ALA B C 1
ATOM 1471 O O . ALA B 1 32 ? -12.453 -0.099 -3.266 1 91.81 32 ALA B O 1
ATOM 1472 N N . ARG B 1 33 ? -13.508 0.048 -5.215 1 95.19 33 ARG B N 1
ATOM 1473 C CA . ARG B 1 33 ? -13.617 -1.401 -5.344 1 95.19 33 ARG B CA 1
ATOM 1474 C C . ARG B 1 33 ? -12.383 -1.982 -6.027 1 95.19 33 ARG B C 1
ATOM 1476 O O . ARG B 1 33 ? -12.227 -3.203 -6.098 1 95.19 33 ARG B O 1
ATOM 1483 N N . TYR B 1 34 ? -11.609 -1.105 -6.547 1 95.94 34 TYR B N 1
ATOM 1484 C CA . TYR B 1 34 ? -10.406 -1.505 -7.266 1 95.94 34 TYR B CA 1
ATOM 1485 C C . TYR B 1 34 ? -9.164 -1.249 -6.422 1 95.94 34 TYR B C 1
ATOM 1487 O O . TYR B 1 34 ? -8.914 -0.117 -6 1 95.94 34 TYR B O 1
ATOM 1495 N N . PHE B 1 35 ? -8.359 -2.307 -6.184 1 96.56 35 PHE B N 1
ATOM 1496 C CA . PHE B 1 35 ? -7.164 -2.182 -5.367 1 96.56 35 PHE B CA 1
ATOM 1497 C C . PHE B 1 35 ? -5.91 -2.422 -6.199 1 96.56 35 PHE B C 1
ATOM 1499 O O . PHE B 1 35 ? -5.855 -3.371 -6.984 1 96.56 35 PHE B O 1
ATOM 1506 N N . HIS B 1 36 ? -4.941 -1.55 -6.062 1 95.56 36 HIS B N 1
ATOM 1507 C CA . HIS B 1 36 ? -3.574 -1.827 -6.488 1 95.56 36 HIS B CA 1
ATOM 1508 C C . HIS B 1 36 ? -2.811 -2.609 -5.426 1 95.56 36 HIS B C 1
ATOM 1510 O O . HIS B 1 36 ? -2.74 -2.186 -4.27 1 95.56 36 HIS B O 1
ATOM 1516 N N . VAL B 1 37 ? -2.273 -3.723 -5.875 1 96.44 37 VAL B N 1
ATOM 1517 C CA . VAL B 1 37 ? -1.646 -4.602 -4.895 1 96.44 37 VAL B CA 1
ATOM 1518 C C . VAL B 1 37 ? -0.207 -4.895 -5.309 1 96.44 37 VAL B C 1
ATOM 1520 O O . VAL B 1 37 ? 0.08 -5.078 -6.492 1 96.44 37 VAL B O 1
ATOM 1523 N N . ILE B 1 38 ? 0.701 -4.898 -4.363 1 95.88 38 ILE B N 1
ATOM 1524 C CA . ILE B 1 38 ? 2.053 -5.414 -4.555 1 95.88 38 ILE B CA 1
ATOM 1525 C C . ILE B 1 38 ? 2.326 -6.527 -3.549 1 95.88 38 ILE B C 1
ATOM 1527 O O . ILE B 1 38 ? 2.086 -6.367 -2.352 1 95.88 38 ILE B O 1
ATOM 1531 N N . VAL B 1 39 ? 2.75 -7.613 -4.031 1 96.19 39 VAL B N 1
ATOM 1532 C CA . VAL B 1 39 ? 3.145 -8.727 -3.18 1 96.19 39 VAL B CA 1
ATOM 1533 C C . VAL B 1 39 ? 4.652 -8.938 -3.266 1 96.19 39 VAL B C 1
ATOM 1535 O O . VAL B 1 39 ? 5.203 -9.109 -4.355 1 96.19 39 VAL B O 1
ATOM 1538 N N . PHE B 1 40 ? 5.309 -8.898 -2.154 1 96 40 PHE B N 1
ATOM 1539 C CA . PHE B 1 40 ? 6.734 -9.195 -2.072 1 96 40 PHE B CA 1
ATOM 1540 C C . PHE B 1 40 ? 6.973 -10.703 -2.076 1 96 40 PHE B C 1
ATOM 1542 O O . PHE B 1 40 ? 6.281 -11.445 -1.373 1 96 40 PHE B O 1
ATOM 1549 N N . GLY B 1 41 ? 7.879 -11.109 -2.939 1 96.06 41 GLY B N 1
ATOM 1550 C CA . GLY B 1 41 ? 8.172 -12.531 -2.98 1 96.06 41 GLY B CA 1
ATOM 1551 C C . GLY B 1 41 ? 8.68 -13.07 -1.658 1 96.06 41 GLY B C 1
ATOM 1552 O O . GLY B 1 41 ? 9.641 -12.547 -1.095 1 96.06 41 GLY B O 1
ATOM 1553 N N . PRO B 1 42 ? 8.047 -14.148 -1.178 1 94.56 42 PRO B N 1
ATOM 1554 C CA . PRO B 1 42 ? 8.422 -14.688 0.131 1 94.56 42 PRO B CA 1
ATOM 1555 C C . PRO B 1 42 ? 9.859 -15.203 0.165 1 94.56 42 PRO B C 1
ATOM 1557 O O . PRO B 1 42 ? 10.375 -15.672 -0.853 1 94.56 42 PRO B O 1
ATOM 1560 N N . GLU B 1 43 ? 10.367 -15.109 1.408 1 92.56 43 GLU B N 1
ATOM 1561 C CA . GLU B 1 43 ? 11.703 -15.656 1.619 1 92.56 43 GLU B CA 1
ATOM 1562 C C . GLU B 1 43 ? 11.734 -17.156 1.354 1 92.56 43 GLU B C 1
ATOM 1564 O O . GLU B 1 43 ? 10.75 -17.859 1.605 1 92.56 43 GLU B O 1
ATOM 1569 N N . ASP B 1 44 ? 12.82 -17.641 0.793 1 93.44 44 ASP B N 1
ATOM 1570 C CA . ASP B 1 44 ? 13.055 -19.062 0.539 1 93.44 44 ASP B CA 1
ATOM 1571 C C . ASP B 1 44 ? 12.109 -19.594 -0.532 1 93.44 44 ASP B C 1
ATOM 1573 O O . ASP B 1 44 ? 11.68 -20.75 -0.468 1 93.44 44 ASP B O 1
ATOM 1577 N N . SER B 1 45 ? 11.609 -18.734 -1.363 1 95.38 45 SER B N 1
ATOM 1578 C CA . SER B 1 45 ? 10.828 -19.109 -2.539 1 95.38 45 SER B CA 1
ATOM 1579 C C . SER B 1 45 ? 11.531 -18.703 -3.824 1 95.38 45 SER B C 1
ATOM 1581 O O . SER B 1 45 ? 12.469 -17.891 -3.797 1 95.38 45 SER B O 1
ATOM 1583 N N . PRO B 1 46 ? 11.141 -19.312 -4.941 1 95.75 46 PRO B N 1
ATOM 1584 C CA . PRO B 1 46 ? 11.734 -18.891 -6.211 1 95.75 46 PRO B CA 1
ATOM 1585 C C . PRO B 1 46 ? 11.445 -17.422 -6.527 1 95.75 46 PRO B C 1
ATOM 1587 O O . PRO B 1 46 ? 12.039 -16.859 -7.449 1 95.75 46 PRO B O 1
ATOM 1590 N N . PHE B 1 47 ? 10.633 -16.797 -5.797 1 97.19 47 PHE B N 1
ATOM 1591 C CA . PHE B 1 47 ? 10.156 -15.461 -6.098 1 97.19 47 PHE B CA 1
ATOM 1592 C C . PHE B 1 47 ? 10.742 -14.445 -5.121 1 97.19 47 PHE B C 1
ATOM 1594 O O . PHE B 1 47 ? 10.391 -13.266 -5.156 1 97.19 47 PHE B O 1
ATOM 1601 N N . GLU B 1 48 ? 11.656 -14.891 -4.262 1 94.5 48 GLU B N 1
ATOM 1602 C CA . GLU B 1 48 ? 12.25 -14.07 -3.219 1 94.5 48 GLU B CA 1
ATOM 1603 C C . GLU B 1 48 ? 12.852 -12.789 -3.801 1 94.5 48 GLU B C 1
ATOM 1605 O O . GLU B 1 48 ? 13.555 -12.828 -4.809 1 94.5 48 GLU B O 1
ATOM 1610 N N . GLY B 1 49 ? 12.469 -11.703 -3.15 1 91.12 49 GLY B N 1
ATOM 1611 C CA . GLY B 1 49 ? 13.031 -10.422 -3.541 1 91.12 49 GLY B CA 1
ATOM 1612 C C . GLY B 1 49 ? 12.242 -9.727 -4.637 1 91.12 49 GLY B C 1
ATOM 1613 O O . GLY B 1 49 ? 12.477 -8.555 -4.934 1 91.12 49 GLY B O 1
ATOM 1614 N N . GLY B 1 50 ? 11.312 -10.391 -5.27 1 94.44 50 GLY B N 1
ATOM 1615 C CA . GLY B 1 50 ? 10.5 -9.812 -6.32 1 94.44 50 GLY B CA 1
ATOM 1616 C C . GLY B 1 50 ? 9.367 -8.945 -5.793 1 94.44 50 GLY B C 1
ATOM 1617 O O . GLY B 1 50 ? 8.875 -9.164 -4.688 1 94.44 50 GLY B O 1
ATOM 1618 N N . LEU B 1 51 ? 9.031 -7.961 -6.52 1 94.62 51 LEU B N 1
ATOM 1619 C CA . LEU B 1 51 ? 7.832 -7.168 -6.293 1 94.62 51 LEU B CA 1
ATOM 1620 C C . LEU B 1 51 ? 6.793 -7.43 -7.379 1 94.62 51 LEU B C 1
ATOM 1622 O O . LEU B 1 51 ? 6.949 -6.977 -8.516 1 94.62 51 LEU B O 1
ATOM 1626 N N . PHE B 1 52 ? 5.754 -8.102 -6.988 1 96.38 52 PHE B N 1
ATOM 1627 C CA . PHE B 1 52 ? 4.75 -8.508 -7.965 1 96.38 52 PHE B CA 1
ATOM 1628 C C . PHE B 1 52 ? 3.525 -7.602 -7.887 1 96.38 52 PHE B C 1
ATOM 1630 O O . PHE B 1 52 ? 2.895 -7.492 -6.832 1 96.38 52 PHE B O 1
ATOM 1637 N N . LYS B 1 53 ? 3.207 -6.98 -8.977 1 95.56 53 LYS B N 1
ATOM 1638 C CA . LYS B 1 53 ? 2.035 -6.113 -9.062 1 95.56 53 LYS B CA 1
ATOM 1639 C C . LYS B 1 53 ? 0.786 -6.914 -9.422 1 95.56 53 LYS B C 1
ATOM 1641 O O . LYS B 1 53 ? 0.817 -7.738 -10.344 1 95.56 53 LYS B O 1
ATOM 1646 N N . LEU B 1 54 ? -0.215 -6.691 -8.633 1 97.06 54 LEU B N 1
ATOM 1647 C CA . LEU B 1 54 ? -1.517 -7.305 -8.883 1 97.06 54 LEU B CA 1
ATOM 1648 C C . LEU B 1 54 ? -2.625 -6.254 -8.852 1 97.06 54 LEU B C 1
ATOM 1650 O O . LEU B 1 54 ? -2.395 -5.113 -8.445 1 97.06 54 LEU B O 1
ATOM 1654 N N . GLU B 1 55 ? -3.758 -6.691 -9.367 1 97.38 55 GLU B N 1
ATOM 1655 C CA . GLU B 1 55 ? -4.996 -5.941 -9.195 1 97.38 55 GLU B CA 1
ATOM 1656 C C . GLU B 1 55 ? -6.086 -6.805 -8.57 1 97.38 55 GLU B C 1
ATOM 1658 O O . GLU B 1 55 ? -6.191 -7.996 -8.867 1 97.38 55 GLU B O 1
ATOM 1663 N N . LEU B 1 56 ? -6.797 -6.203 -7.711 1 98 56 LEU B N 1
ATOM 1664 C CA . LEU B 1 56 ? -7.93 -6.848 -7.055 1 98 56 LEU B CA 1
ATOM 1665 C C . LEU B 1 56 ? -9.195 -6.02 -7.227 1 98 56 LEU B C 1
ATOM 1667 O O . LEU B 1 56 ? -9.203 -4.82 -6.941 1 98 56 LEU B O 1
ATOM 1671 N N . PHE B 1 57 ? -10.242 -6.629 -7.75 1 98 57 PHE B N 1
ATOM 1672 C CA . PHE B 1 57 ? -11.516 -5.949 -7.988 1 98 57 PHE B CA 1
ATOM 1673 C C . PHE B 1 57 ? -12.641 -6.605 -7.199 1 98 57 PHE B C 1
ATOM 1675 O O . PHE B 1 57 ? -12.797 -7.828 -7.234 1 98 57 PHE B O 1
ATOM 1682 N N . LEU B 1 58 ? -13.398 -5.801 -6.461 1 97.94 58 LEU B N 1
ATOM 1683 C CA . LEU B 1 58 ? -14.578 -6.266 -5.75 1 97.94 58 LEU B CA 1
ATOM 1684 C C . LEU B 1 58 ? -15.828 -6.094 -6.605 1 97.94 58 LEU B C 1
ATOM 1686 O O . LEU B 1 58 ? -16.219 -4.969 -6.934 1 97.94 58 LEU B O 1
ATOM 1690 N N . PRO B 1 59 ? -16.422 -7.188 -6.918 1 97.5 59 PRO B N 1
ATOM 1691 C CA . PRO B 1 59 ? -17.641 -7.066 -7.734 1 97.5 59 PRO B CA 1
ATOM 1692 C C . PRO B 1 59 ? -18.781 -6.348 -7.008 1 97.5 59 PRO B C 1
ATOM 1694 O O . PRO B 1 59 ? -18.688 -6.113 -5.801 1 97.5 59 PRO B O 1
ATOM 1697 N N . GLU B 1 60 ? -19.797 -6.031 -7.668 1 95.44 60 GLU B N 1
ATOM 1698 C CA . GLU B 1 60 ? -20.922 -5.266 -7.125 1 95.44 60 GLU B CA 1
ATOM 1699 C C . GLU B 1 60 ? -21.625 -6.027 -6.008 1 95.44 60 GLU B C 1
ATOM 1701 O O . GLU B 1 60 ? -22.094 -5.426 -5.039 1 95.44 60 GLU B O 1
ATOM 1706 N N . ASP B 1 61 ? -21.703 -7.316 -6.141 1 96.69 61 ASP B N 1
ATOM 1707 C CA . ASP B 1 61 ? -22.422 -8.117 -5.16 1 96.69 61 ASP B CA 1
ATOM 1708 C C . ASP B 1 61 ? -21.484 -8.656 -4.082 1 96.69 61 ASP B C 1
ATOM 1710 O O . ASP B 1 61 ? -21.859 -9.555 -3.326 1 96.69 61 ASP B O 1
ATOM 1714 N N . TYR B 1 62 ? -20.312 -8.18 -4.008 1 97.69 62 TYR B N 1
ATOM 1715 C CA . TYR B 1 62 ? -19.438 -8.531 -2.896 1 97.69 62 TYR B CA 1
ATOM 1716 C C . TYR B 1 62 ? -20.125 -8.273 -1.561 1 97.69 62 TYR B C 1
ATOM 1718 O O . TYR B 1 62 ? -20.719 -7.211 -1.359 1 97.69 62 TYR B O 1
ATOM 1726 N N . PRO B 1 63 ? -20.016 -9.25 -0.677 1 97.56 63 PRO B N 1
ATOM 1727 C CA . PRO B 1 63 ? -19.141 -10.422 -0.556 1 97.56 63 PRO B CA 1
ATOM 1728 C C . PRO B 1 63 ? -19.828 -11.719 -0.99 1 97.56 63 PRO B C 1
ATOM 1730 O O . PRO B 1 63 ? -19.359 -12.812 -0.654 1 97.56 63 PRO B O 1
ATOM 1733 N N . MET B 1 64 ? -20.953 -11.531 -1.648 1 97.5 64 MET B N 1
ATOM 1734 C CA . MET B 1 64 ? -21.625 -12.734 -2.137 1 97.5 64 MET B CA 1
ATOM 1735 C C . MET B 1 64 ? -20.781 -13.422 -3.215 1 97.5 64 MET B C 1
ATOM 1737 O O . MET B 1 64 ? -20.734 -14.648 -3.281 1 97.5 64 MET B O 1
ATOM 1741 N N . SER B 1 65 ? -20.125 -12.594 -4.027 1 97.75 65 SER B N 1
ATOM 1742 C CA . SER B 1 65 ? -19.156 -13.102 -5 1 97.75 65 SER B CA 1
ATOM 1743 C C . SER B 1 65 ? -17.734 -12.773 -4.578 1 97.75 65 SER B C 1
ATOM 1745 O O . SER B 1 65 ? -17.5 -11.75 -3.93 1 97.75 65 SER B O 1
ATOM 1747 N N . ALA B 1 66 ? -16.828 -13.641 -4.992 1 97.94 66 ALA B N 1
ATOM 1748 C CA . ALA B 1 66 ? -15.43 -13.484 -4.637 1 97.94 66 ALA B CA 1
ATOM 1749 C C . ALA B 1 66 ? -14.805 -12.312 -5.391 1 97.94 66 ALA B C 1
ATOM 1751 O O . ALA B 1 66 ? -15.266 -11.938 -6.473 1 97.94 66 ALA B O 1
ATOM 1752 N N . PRO B 1 67 ? -13.711 -11.742 -4.781 1 98.25 67 PRO B N 1
ATOM 1753 C CA . PRO B 1 67 ? -12.93 -10.758 -5.543 1 98.25 67 PRO B CA 1
ATOM 1754 C C . PRO B 1 67 ? -12.297 -11.359 -6.793 1 98.25 67 PRO B C 1
ATOM 1756 O O . PRO B 1 67 ? -12.031 -12.562 -6.84 1 98.25 67 PRO B O 1
ATOM 1759 N N . LYS B 1 68 ? -12.117 -10.523 -7.754 1 97.94 68 LYS B N 1
ATOM 1760 C CA . LYS B 1 68 ? -11.328 -10.891 -8.93 1 97.94 68 LYS B CA 1
ATOM 1761 C C . LYS B 1 68 ? -9.891 -10.383 -8.797 1 97.94 68 LYS B C 1
ATOM 1763 O O . LYS B 1 68 ? -9.664 -9.219 -8.469 1 97.94 68 LYS B O 1
ATOM 1768 N N . VAL B 1 69 ? -8.977 -11.289 -8.969 1 98.19 69 VAL B N 1
ATOM 1769 C CA . VAL B 1 69 ? -7.57 -10.922 -8.805 1 98.19 69 VAL B CA 1
ATOM 1770 C C . VAL B 1 69 ? -6.785 -11.312 -10.055 1 98.19 69 VAL B C 1
ATOM 1772 O O . VAL B 1 69 ? -7.016 -12.375 -10.633 1 98.19 69 VAL B O 1
ATOM 1775 N N . ARG B 1 70 ? -5.871 -10.414 -10.422 1 97.5 70 ARG B N 1
ATOM 1776 C CA . ARG B 1 70 ? -5.043 -10.672 -11.594 1 97.5 70 ARG B CA 1
ATOM 1777 C C . ARG B 1 70 ? -3.605 -10.211 -11.359 1 97.5 70 ARG B C 1
ATOM 1779 O O . ARG B 1 70 ? -3.373 -9.117 -10.844 1 97.5 70 ARG B O 1
ATOM 1786 N N . PHE B 1 71 ? -2.674 -11.062 -11.766 1 97.81 71 PHE B N 1
ATOM 1787 C CA . PHE B 1 71 ? -1.273 -10.664 -11.773 1 97.81 71 PHE B CA 1
ATOM 1788 C C . PHE B 1 71 ? -0.981 -9.758 -12.969 1 97.81 71 PHE B C 1
ATOM 1790 O O . PHE B 1 71 ? -1.29 -10.102 -14.109 1 97.81 71 PHE B O 1
ATOM 1797 N N . ILE B 1 72 ? -0.446 -8.648 -12.656 1 95.81 72 ILE B N 1
ATOM 1798 C CA . ILE B 1 72 ? -0.002 -7.746 -13.711 1 95.81 72 ILE B CA 1
ATOM 1799 C C . ILE B 1 72 ? 1.438 -8.078 -14.102 1 95.81 72 ILE B C 1
ATOM 1801 O O . ILE B 1 72 ? 1.767 -8.141 -15.289 1 95.81 72 ILE B O 1
ATOM 1805 N N . THR B 1 73 ? 2.287 -8.281 -13.078 1 96.25 73 THR B N 1
ATOM 1806 C CA . THR B 1 73 ? 3.668 -8.688 -13.312 1 96.25 73 THR B CA 1
ATOM 1807 C C . THR B 1 73 ? 3.73 -10.102 -13.883 1 96.25 73 THR B C 1
ATOM 1809 O O . THR B 1 73 ? 3.062 -11.008 -13.383 1 96.25 73 THR B O 1
ATOM 1812 N N . LYS B 1 74 ? 4.555 -10.289 -14.891 1 96.44 74 LYS B N 1
ATOM 1813 C CA . LYS B 1 74 ? 4.777 -11.633 -15.422 1 96.44 74 LYS B CA 1
ATOM 1814 C C . LYS B 1 74 ? 5.441 -12.531 -14.383 1 96.44 74 LYS B C 1
ATOM 1816 O O . LYS B 1 74 ? 6.355 -12.102 -13.68 1 96.44 74 LYS B O 1
ATOM 1821 N N . ILE B 1 75 ? 4.973 -13.719 -14.312 1 97.56 75 ILE B N 1
ATOM 1822 C CA . ILE B 1 75 ? 5.523 -14.641 -13.32 1 97.56 75 ILE B CA 1
ATOM 1823 C C . ILE B 1 75 ? 5.523 -16.062 -13.883 1 97.56 75 ILE B C 1
ATOM 1825 O O . ILE B 1 75 ? 4.578 -16.469 -14.562 1 97.56 75 ILE B O 1
ATOM 1829 N N . TYR B 1 76 ? 6.656 -16.797 -13.656 1 98 76 TYR B N 1
ATOM 1830 C CA . TYR B 1 76 ? 6.746 -18.203 -13.992 1 98 76 TYR B CA 1
ATOM 1831 C C . TYR B 1 76 ? 6.23 -19.078 -12.852 1 98 76 TYR B C 1
ATOM 1833 O O . TYR B 1 76 ? 6.953 -19.344 -11.883 1 98 76 TYR B O 1
ATOM 1841 N N . HIS B 1 77 ? 5.016 -19.484 -12.898 1 98.19 77 HIS B N 1
ATOM 1842 C CA . HIS B 1 77 ? 4.32 -20.172 -11.82 1 98.19 77 HIS B CA 1
ATOM 1843 C C . HIS B 1 77 ? 3.273 -21.141 -12.375 1 98.19 77 HIS B C 1
ATOM 1845 O O . HIS B 1 77 ? 2.549 -20.797 -13.312 1 98.19 77 HIS B O 1
ATOM 1851 N N . PRO B 1 78 ? 3.127 -22.281 -11.875 1 97.94 78 PRO B N 1
ATOM 1852 C CA . PRO B 1 78 ? 2.203 -23.281 -12.43 1 97.94 78 PRO B CA 1
ATOM 1853 C C . PRO B 1 78 ? 0.739 -22.875 -12.266 1 97.94 78 PRO B C 1
ATOM 1855 O O . PRO B 1 78 ? -0.116 -23.312 -13.039 1 97.94 78 PRO B O 1
ATOM 1858 N N . ASN B 1 79 ? 0.415 -22.094 -11.25 1 97.62 79 ASN B N 1
ATOM 1859 C CA . ASN B 1 79 ? -0.978 -21.781 -10.938 1 97.62 79 ASN B CA 1
ATOM 1860 C C . ASN B 1 79 ? -1.384 -20.406 -11.477 1 97.62 79 ASN B C 1
ATOM 1862 O O . ASN B 1 79 ? -2.484 -19.938 -11.203 1 97.62 79 ASN B O 1
ATOM 1866 N N . ILE B 1 80 ? -0.522 -19.703 -12.133 1 97.62 80 ILE B N 1
ATOM 1867 C CA . ILE B 1 80 ? -0.785 -18.391 -12.727 1 97.62 80 ILE B CA 1
ATOM 1868 C C . ILE B 1 80 ? -0.487 -18.453 -14.227 1 97.62 80 ILE B C 1
ATOM 1870 O O . ILE B 1 80 ? 0.616 -18.828 -14.633 1 97.62 80 ILE B O 1
ATOM 1874 N N . ASP B 1 81 ? -1.365 -18.078 -14.984 1 96 81 ASP B N 1
ATOM 1875 C CA . ASP B 1 81 ? -1.15 -18.219 -16.422 1 96 81 ASP B CA 1
ATOM 1876 C C . ASP B 1 81 ? -0.597 -16.922 -17.016 1 96 81 ASP B C 1
ATOM 1878 O O . ASP B 1 81 ? -0.315 -15.969 -16.297 1 96 81 ASP B O 1
ATOM 1882 N N . ARG B 1 82 ? -0.467 -16.891 -18.312 1 93.94 82 ARG B N 1
ATOM 1883 C CA . ARG B 1 82 ? 0.205 -15.781 -19 1 93.94 82 ARG B CA 1
ATOM 1884 C C . ARG B 1 82 ? -0.639 -14.516 -18.953 1 93.94 82 ARG B C 1
ATOM 1886 O O . ARG B 1 82 ? -0.116 -13.414 -19.109 1 93.94 82 ARG B O 1
ATOM 1893 N N . LEU B 1 83 ? -1.911 -14.688 -18.781 1 94.94 83 LEU B N 1
ATOM 1894 C CA . LEU B 1 83 ? -2.811 -13.539 -18.734 1 94.94 83 LEU B CA 1
ATOM 1895 C C . LEU B 1 83 ? -2.881 -12.969 -17.328 1 94.94 83 LEU B C 1
ATOM 1897 O O . LEU B 1 83 ? -3.51 -11.93 -17.094 1 94.94 83 LEU B O 1
ATOM 1901 N N . GLY B 1 84 ? -2.336 -13.664 -16.359 1 97 84 GLY B N 1
ATOM 1902 C CA . GLY B 1 84 ? -2.295 -13.203 -14.984 1 97 84 GLY B CA 1
ATOM 1903 C C . GLY B 1 84 ? -3.391 -13.805 -14.117 1 97 84 GLY B C 1
ATOM 1904 O O . GLY B 1 84 ? -3.514 -13.461 -12.945 1 97 84 GLY B O 1
ATOM 1905 N N . ARG B 1 85 ? -4.191 -14.75 -14.719 1 96.44 85 ARG B N 1
ATOM 1906 C CA . ARG B 1 85 ? -5.25 -15.383 -13.945 1 96.44 85 ARG B CA 1
ATOM 1907 C C . ARG B 1 85 ? -4.668 -16.328 -12.898 1 96.44 85 ARG B C 1
ATOM 1909 O O . ARG B 1 85 ? -3.609 -16.922 -13.117 1 96.44 85 ARG B O 1
ATOM 1916 N N . ILE B 1 86 ? -5.375 -16.453 -11.82 1 97.25 86 ILE B N 1
ATOM 1917 C CA . ILE B 1 86 ? -4.852 -17.234 -10.711 1 97.25 86 ILE B CA 1
ATOM 1918 C C . ILE B 1 86 ? -5.812 -18.391 -10.406 1 97.25 86 ILE B C 1
ATOM 1920 O O . ILE B 1 86 ? -7.027 -18.188 -10.344 1 97.25 86 ILE B O 1
ATOM 1924 N N . CYS B 1 87 ? -5.254 -19.469 -10.344 1 94.25 87 CYS B N 1
ATOM 1925 C CA . CYS B 1 87 ? -6.039 -20.594 -9.859 1 94.25 87 CYS B CA 1
ATOM 1926 C C . CYS B 1 87 ? -5.914 -20.734 -8.344 1 94.25 87 CYS B C 1
ATOM 1928 O O . CYS B 1 87 ? -4.898 -21.219 -7.844 1 94.25 87 CYS B O 1
ATOM 1930 N N . LEU B 1 88 ? -6.867 -20.344 -7.609 1 93.56 88 LEU B N 1
ATOM 1931 C CA . LEU B 1 88 ? -6.988 -20.438 -6.156 1 93.56 88 LEU B CA 1
ATOM 1932 C C . LEU B 1 88 ? -8.414 -20.812 -5.758 1 93.56 88 LEU B C 1
ATOM 1934 O O . LEU B 1 88 ? -9.375 -20.172 -6.191 1 93.56 88 LEU B O 1
ATOM 1938 N N . ASP B 1 89 ? -8.594 -21.766 -5.027 1 93.12 89 ASP B N 1
ATOM 1939 C CA . ASP B 1 89 ? -9.914 -22.328 -4.73 1 93.12 89 ASP B CA 1
ATOM 1940 C C . ASP B 1 89 ? -10.789 -21.312 -4 1 93.12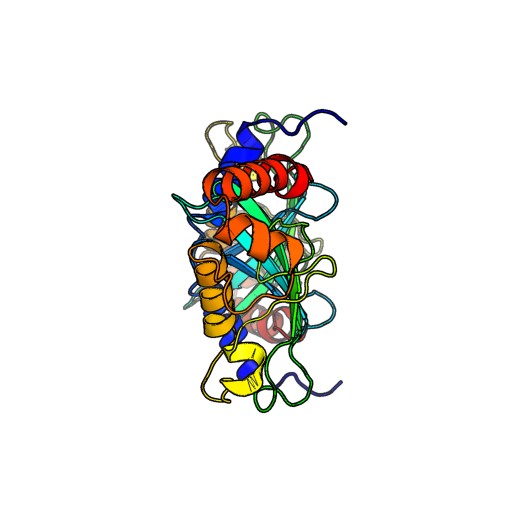 89 ASP B C 1
ATOM 1942 O O . ASP B 1 89 ? -12 -21.281 -4.191 1 93.12 89 ASP B O 1
ATOM 1946 N N . ILE B 1 90 ? -10.156 -20.453 -3.201 1 95.06 90 ILE B N 1
ATOM 1947 C CA . ILE B 1 90 ? -10.922 -19.5 -2.404 1 95.06 90 ILE B CA 1
ATOM 1948 C C . ILE B 1 90 ? -11.523 -18.422 -3.314 1 95.06 90 ILE B C 1
ATOM 1950 O O . ILE B 1 90 ? -12.406 -17.672 -2.896 1 95.06 90 ILE B O 1
ATOM 1954 N N . LEU B 1 91 ? -11.07 -18.25 -4.508 1 95.5 91 LEU B N 1
ATOM 1955 C CA . LEU B 1 91 ? -11.617 -17.281 -5.457 1 95.5 91 LEU B CA 1
ATOM 1956 C C . LEU B 1 91 ? -12.734 -17.891 -6.289 1 95.5 91 LEU B C 1
ATOM 1958 O O . LEU B 1 91 ? -13.32 -17.234 -7.141 1 95.5 91 LEU B O 1
ATOM 1962 N N . LYS B 1 92 ? -12.969 -19.156 -6.117 1 93.12 92 LYS B N 1
ATOM 1963 C CA . LYS B 1 92 ? -13.992 -19.859 -6.883 1 93.12 92 LYS B CA 1
ATOM 1964 C C . LYS B 1 92 ? -14.914 -20.656 -5.961 1 93.12 92 LYS B C 1
ATOM 1966 O O . LYS B 1 92 ? -15.766 -20.078 -5.281 1 93.12 92 LYS B O 1
ATOM 1971 N N . ASP B 1 93 ? -14.602 -21.969 -5.809 1 93.81 93 ASP B N 1
ATOM 1972 C CA . ASP B 1 93 ? -15.531 -22.906 -5.184 1 93.81 93 ASP B CA 1
ATOM 1973 C C . ASP B 1 93 ? -15.477 -22.797 -3.66 1 93.81 93 ASP B C 1
ATOM 1975 O O . ASP B 1 93 ? -16.469 -23.094 -2.979 1 93.81 93 ASP B O 1
ATOM 1979 N N . LYS B 1 94 ? -14.391 -22.375 -3.127 1 96.62 94 LYS B N 1
ATOM 1980 C CA . LYS B 1 94 ? -14.242 -22.344 -1.674 1 96.62 94 LYS B CA 1
ATOM 1981 C C . LYS B 1 94 ? -14.422 -20.938 -1.125 1 96.62 94 LYS B C 1
ATOM 1983 O O . LYS B 1 94 ? -14.062 -20.656 0.022 1 96.62 94 LYS B O 1
ATOM 1988 N N . TRP B 1 95 ? -14.953 -20 -1.917 1 97.56 95 TRP B N 1
ATOM 1989 C CA . TRP B 1 95 ? -15.266 -18.672 -1.415 1 97.56 95 TRP B CA 1
ATOM 1990 C C . TRP B 1 95 ? -16.5 -18.703 -0.515 1 97.56 95 TRP B C 1
ATOM 1992 O O . TRP B 1 95 ? -17.438 -19.453 -0.77 1 97.56 95 TRP B O 1
ATOM 2002 N N . SER B 1 96 ? -16.453 -17.969 0.477 1 97.81 96 SER B N 1
ATOM 2003 C CA . SER B 1 96 ? -17.609 -17.703 1.317 1 97.81 96 SER B CA 1
ATOM 2004 C C . SER B 1 96 ? -17.656 -16.25 1.764 1 97.81 96 SER B C 1
ATOM 2006 O O . SER B 1 96 ? -16.609 -15.617 1.932 1 97.81 96 SER B O 1
ATOM 2008 N N . PRO B 1 97 ? -18.859 -15.734 1.969 1 97.19 97 PRO B N 1
ATOM 2009 C CA . PRO B 1 97 ? -19 -14.344 2.412 1 97.19 97 PRO B CA 1
ATOM 2010 C C . PRO B 1 97 ? -18.281 -14.07 3.736 1 97.19 97 PRO B C 1
ATOM 2012 O O . PRO B 1 97 ? -18.109 -12.914 4.125 1 97.19 97 PRO B O 1
ATOM 2015 N N . ALA B 1 98 ? -17.938 -15.195 4.375 1 97.31 98 ALA B N 1
ATOM 2016 C CA . ALA B 1 98 ? -17.234 -15.031 5.645 1 97.31 98 ALA B CA 1
ATOM 2017 C C . ALA B 1 98 ? -15.773 -14.633 5.418 1 97.31 98 ALA B C 1
ATOM 2019 O O . ALA B 1 98 ? -15.117 -14.109 6.32 1 97.31 98 ALA B O 1
ATOM 2020 N N . LEU B 1 99 ? -15.258 -14.883 4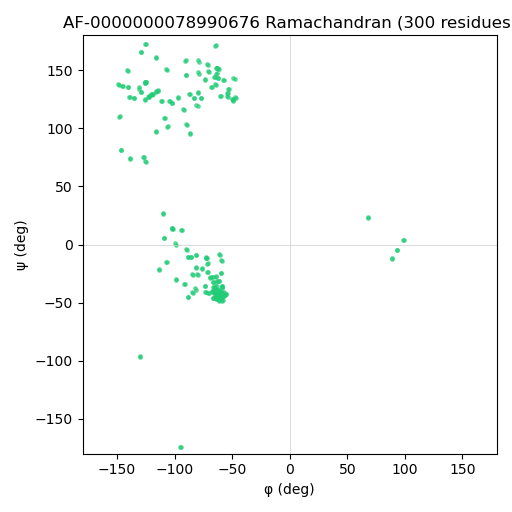.289 1 97.81 99 LEU B N 1
ATOM 2021 C CA . LEU B 1 99 ? -13.883 -14.516 3.969 1 97.81 99 LEU B CA 1
ATOM 2022 C C . LEU B 1 99 ? -13.781 -13.031 3.619 1 97.81 99 LEU B C 1
ATOM 2024 O O . LEU B 1 99 ? -14.789 -12.391 3.316 1 97.81 99 LEU B O 1
ATOM 2028 N N . GLN B 1 100 ? -12.609 -12.461 3.752 1 97.81 100 GLN B N 1
ATOM 2029 C CA . GLN B 1 100 ? -12.375 -11.039 3.539 1 97.81 100 GLN B CA 1
ATOM 2030 C C . GLN B 1 100 ? -11.266 -10.812 2.518 1 97.81 100 GLN B C 1
ATOM 2032 O O . GLN B 1 100 ? -10.594 -11.758 2.094 1 97.81 100 GLN B O 1
ATOM 2037 N N . ILE B 1 101 ? -11.078 -9.586 2.137 1 97.62 101 ILE B N 1
ATOM 2038 C CA . ILE B 1 101 ? -10.016 -9.188 1.217 1 97.62 101 ILE B CA 1
ATOM 2039 C C . ILE B 1 101 ? -8.664 -9.656 1.758 1 97.62 101 ILE B C 1
ATOM 2041 O O . ILE B 1 101 ? -7.84 -10.188 1.012 1 97.62 101 ILE B O 1
ATOM 2045 N N . ARG B 1 102 ? -8.5 -9.477 3.035 1 97.19 102 ARG B N 1
ATOM 2046 C CA . ARG B 1 102 ? -7.254 -9.859 3.691 1 97.19 102 ARG B CA 1
ATOM 2047 C C . ARG B 1 102 ? -6.957 -11.344 3.484 1 97.19 102 ARG B C 1
ATOM 2049 O O . ARG B 1 102 ? -5.816 -11.719 3.213 1 97.19 102 ARG B O 1
ATOM 2056 N N . THR B 1 103 ? -7.961 -12.188 3.623 1 97.5 103 THR B N 1
ATOM 2057 C CA . THR B 1 103 ? -7.805 -13.625 3.438 1 97.5 103 THR B CA 1
ATOM 2058 C C . THR B 1 103 ? -7.324 -13.945 2.023 1 97.5 103 THR B C 1
ATOM 2060 O O . THR B 1 103 ? -6.438 -14.781 1.836 1 97.5 103 THR B O 1
ATOM 2063 N N . VAL B 1 104 ? -7.918 -13.266 1.074 1 97.69 104 VAL B N 1
ATOM 2064 C CA . VAL B 1 104 ? -7.559 -13.469 -0.326 1 97.69 104 VAL B CA 1
ATOM 2065 C C . VAL B 1 104 ? -6.09 -13.117 -0.537 1 97.69 104 VAL B C 1
ATOM 2067 O O . VAL B 1 104 ? -5.336 -13.891 -1.135 1 97.69 104 VAL B O 1
ATOM 2070 N N . LEU B 1 105 ? -5.66 -11.992 -0 1 97.5 105 LEU B N 1
ATOM 2071 C CA . LEU B 1 105 ? -4.293 -11.516 -0.158 1 97.5 105 LEU B CA 1
ATOM 2072 C C . LEU B 1 105 ? -3.305 -12.469 0.506 1 97.5 105 LEU B C 1
ATOM 2074 O O . LEU B 1 105 ? -2.262 -12.789 -0.07 1 97.5 105 LEU B O 1
ATOM 2078 N N . LEU B 1 106 ? -3.631 -12.961 1.666 1 96.88 106 LEU B N 1
ATOM 2079 C CA . LEU B 1 106 ? -2.791 -13.922 2.373 1 96.88 106 LEU B CA 1
ATOM 2080 C C . LEU B 1 106 ? -2.67 -15.219 1.586 1 96.88 106 LEU B C 1
ATOM 2082 O O . LEU B 1 106 ? -1.59 -15.812 1.517 1 96.88 106 LEU B O 1
ATOM 2086 N N . SER B 1 107 ? -3.783 -15.625 0.991 1 97.31 107 SER B N 1
ATOM 2087 C CA . SER B 1 107 ? -3.795 -16.859 0.208 1 97.31 107 SER B CA 1
ATOM 2088 C C . SER B 1 107 ? -2.906 -16.734 -1.025 1 97.31 107 SER B C 1
ATOM 2090 O O . SER B 1 107 ? -2.217 -17.688 -1.396 1 97.31 107 SER B O 1
ATOM 2092 N N . ILE B 1 108 ? -2.93 -15.625 -1.637 1 96.69 108 ILE B N 1
ATOM 2093 C CA . ILE B 1 108 ? -2.098 -15.375 -2.811 1 96.69 108 ILE B CA 1
ATOM 2094 C C . ILE B 1 108 ? -0.624 -15.422 -2.414 1 96.69 108 ILE B C 1
ATOM 2096 O O . ILE B 1 108 ? 0.197 -16.016 -3.113 1 96.69 108 ILE B O 1
ATOM 2100 N N . GLN B 1 109 ? -0.281 -14.75 -1.335 1 96.44 109 GLN B N 1
ATOM 2101 C CA . GLN B 1 109 ? 1.087 -14.797 -0.83 1 96.44 109 GLN B CA 1
ATOM 2102 C C . GLN B 1 109 ? 1.525 -16.234 -0.556 1 96.44 109 GLN B C 1
ATOM 2104 O O . GLN B 1 109 ? 2.646 -16.625 -0.894 1 96.44 109 GLN B O 1
ATOM 2109 N N . ALA B 1 110 ? 0.609 -17.016 0.072 1 96.38 110 ALA B N 1
ATOM 2110 C CA . ALA B 1 110 ? 0.891 -18.406 0.38 1 96.38 110 ALA B CA 1
ATOM 2111 C C . ALA B 1 110 ? 1.134 -19.219 -0.895 1 96.38 110 ALA B C 1
ATOM 2113 O O . ALA B 1 110 ? 1.993 -20.094 -0.925 1 96.38 110 ALA B O 1
ATOM 2114 N N . LEU B 1 111 ? 0.363 -18.938 -1.927 1 96.19 111 LEU B N 1
ATOM 2115 C CA . LEU B 1 111 ? 0.502 -19.609 -3.211 1 96.19 111 LEU B CA 1
ATOM 2116 C C . LEU B 1 111 ? 1.91 -19.438 -3.768 1 96.19 111 LEU B C 1
ATOM 2118 O O . LEU B 1 111 ? 2.479 -20.375 -4.34 1 96.19 111 LEU B O 1
ATOM 2122 N N . LEU B 1 112 ? 2.504 -18.203 -3.637 1 95.94 112 LEU B N 1
ATOM 2123 C CA . LEU B 1 112 ? 3.855 -17.938 -4.117 1 95.94 112 LEU B CA 1
ATOM 2124 C C . LEU B 1 112 ? 4.879 -18.781 -3.361 1 95.94 112 LEU B C 1
ATOM 2126 O O . LEU B 1 112 ? 5.918 -19.141 -3.916 1 95.94 112 LEU B O 1
ATOM 2130 N N . SER B 1 113 ? 4.555 -19.141 -2.121 1 94.94 113 SER B N 1
ATOM 2131 C CA . SER B 1 113 ? 5.473 -19.906 -1.289 1 94.94 113 SER B CA 1
ATOM 2132 C C . SER B 1 113 ? 5.344 -21.406 -1.569 1 94.94 113 SER B C 1
ATOM 2134 O O . SER B 1 113 ? 6.281 -22.172 -1.321 1 94.94 113 SER B O 1
ATOM 2136 N N . ALA B 1 114 ? 4.16 -21.734 -2.045 1 94.62 114 ALA B N 1
ATOM 2137 C CA . ALA B 1 114 ? 3.896 -23.156 -2.238 1 94.62 114 ALA B CA 1
ATOM 2138 C C . ALA B 1 114 ? 3.154 -23.406 -3.549 1 94.62 114 ALA B C 1
ATOM 2140 O O . ALA B 1 114 ? 1.981 -23.781 -3.545 1 94.62 114 ALA B O 1
ATOM 2141 N N . PRO B 1 115 ? 3.896 -23.281 -4.645 1 95.38 115 PRO B N 1
ATOM 2142 C CA . PRO B 1 115 ? 3.266 -23.594 -5.93 1 95.38 115 PRO B CA 1
ATOM 2143 C C . PRO B 1 115 ? 2.701 -25 -5.992 1 95.38 115 PRO B C 1
ATOM 2145 O O . PRO B 1 115 ? 3.279 -25.922 -5.414 1 95.38 115 PRO B O 1
ATOM 2148 N N . ASN B 1 116 ? 1.569 -25.141 -6.613 1 93.56 116 ASN B N 1
ATOM 2149 C CA . ASN B 1 116 ? 0.919 -26.438 -6.723 1 93.56 116 ASN B CA 1
ATOM 2150 C C . ASN B 1 116 ? 0.82 -26.906 -8.18 1 93.56 116 ASN B C 1
ATOM 2152 O O . ASN B 1 116 ? -0.172 -26.625 -8.852 1 93.56 116 ASN B O 1
ATOM 2156 N N . PRO B 1 117 ? 1.704 -27.734 -8.656 1 94.62 117 PRO B N 1
ATOM 2157 C CA . PRO B 1 117 ? 1.68 -28.172 -10.055 1 94.62 117 PRO B CA 1
ATOM 2158 C C . PRO B 1 117 ? 0.543 -29.156 -10.336 1 94.62 117 PRO B C 1
ATOM 2160 O O . PRO B 1 117 ? 0.255 -29.453 -11.5 1 94.62 117 PRO B O 1
ATOM 2163 N N . ASP B 1 118 ? -0.109 -29.641 -9.367 1 93.5 118 ASP B N 1
ATOM 2164 C CA . ASP B 1 118 ? -1.152 -30.641 -9.539 1 93.5 118 ASP B CA 1
ATOM 2165 C C . ASP B 1 118 ? -2.477 -30 -9.945 1 93.5 118 ASP B C 1
ATOM 2167 O O . ASP B 1 118 ? -3.393 -30.672 -10.406 1 93.5 118 ASP B O 1
ATOM 2171 N N . ASP B 1 119 ? -2.662 -28.781 -9.734 1 89.75 119 ASP B N 1
ATOM 2172 C CA . ASP B 1 119 ? -3.824 -28 -10.141 1 89.75 119 ASP B CA 1
ATOM 2173 C C . ASP B 1 119 ? -3.404 -26.766 -10.953 1 89.75 119 ASP B C 1
ATOM 2175 O O . ASP B 1 119 ? -3.566 -25.641 -10.508 1 89.75 119 ASP B O 1
ATOM 2179 N N . PRO B 1 120 ? -2.969 -27.047 -12.195 1 93.88 120 PRO B N 1
ATOM 2180 C CA . PRO B 1 120 ? -2.271 -26 -12.945 1 93.88 120 PRO B CA 1
ATOM 2181 C C . PRO B 1 120 ? -3.219 -25.141 -13.789 1 93.88 120 PRO B C 1
ATOM 2183 O O . PRO B 1 120 ? -4.266 -25.625 -14.227 1 93.88 120 PRO B O 1
ATOM 2186 N N . LEU B 1 121 ? -2.879 -23.875 -13.906 1 94.69 121 LEU B N 1
ATOM 2187 C CA . LEU B 1 121 ? -3.42 -23.016 -14.953 1 94.69 121 LEU B CA 1
ATOM 2188 C C . LEU B 1 121 ? -2.438 -22.891 -16.109 1 94.69 121 LEU B C 1
ATOM 2190 O O . LEU B 1 121 ? -2.846 -22.688 -17.266 1 94.69 121 LEU B O 1
ATOM 2194 N N . ALA B 1 122 ? -1.141 -23 -15.781 1 95.75 122 ALA B N 1
ATOM 2195 C CA . ALA B 1 122 ? -0.069 -23.031 -16.766 1 95.75 122 ALA B CA 1
ATOM 2196 C C . ALA B 1 122 ? 0.506 -24.438 -16.906 1 95.75 122 ALA B C 1
ATOM 2198 O O . ALA B 1 122 ? 1.426 -24.812 -16.172 1 95.75 122 ALA B O 1
ATOM 2199 N N . ASN B 1 123 ? 0.11 -25.109 -17.906 1 95.06 123 ASN B N 1
ATOM 2200 C CA . ASN B 1 123 ? 0.403 -26.531 -18.047 1 95.06 123 ASN B CA 1
ATOM 2201 C C . ASN B 1 123 ? 1.883 -26.781 -18.328 1 95.06 123 ASN B C 1
ATOM 2203 O O . ASN B 1 123 ? 2.477 -27.719 -17.781 1 95.06 123 ASN B O 1
ATOM 2207 N N . ASP B 1 124 ? 2.381 -25.953 -19.156 1 96.19 124 ASP B N 1
ATOM 2208 C CA . ASP B 1 124 ? 3.791 -26.125 -19.5 1 96.19 124 ASP B CA 1
ATOM 2209 C C . ASP B 1 124 ? 4.676 -25.922 -18.266 1 96.19 124 ASP B C 1
ATOM 2211 O O . ASP B 1 124 ? 5.613 -26.703 -18.047 1 96.19 124 ASP B O 1
ATOM 2215 N N . VAL B 1 125 ? 4.387 -24.969 -17.438 1 97.25 125 VAL B N 1
ATOM 2216 C CA . VAL B 1 125 ? 5.141 -24.688 -16.219 1 97.25 125 VAL B CA 1
ATOM 2217 C C . VAL B 1 125 ? 4.973 -25.844 -15.242 1 97.25 125 VAL B C 1
ATOM 2219 O O . VAL B 1 125 ? 5.957 -26.328 -14.672 1 97.25 125 VAL B O 1
ATOM 2222 N N . ALA B 1 126 ? 3.752 -26.297 -15.07 1 97.5 126 ALA B N 1
ATOM 2223 C CA . ALA B 1 126 ? 3.443 -27.375 -14.148 1 97.5 126 ALA B CA 1
ATOM 2224 C C . ALA B 1 126 ? 4.184 -28.656 -14.539 1 97.5 126 ALA B C 1
ATOM 2226 O O . ALA B 1 126 ? 4.703 -29.375 -13.672 1 97.5 126 ALA B O 1
ATOM 2227 N N . GLU B 1 127 ? 4.18 -28.969 -15.789 1 97.62 127 GLU B N 1
ATOM 2228 C CA . GLU B 1 127 ? 4.867 -30.156 -16.281 1 97.62 127 GLU B CA 1
ATOM 2229 C C . GLU B 1 127 ? 6.352 -30.125 -15.938 1 97.62 127 GLU B C 1
ATOM 2231 O O . GLU B 1 127 ? 6.895 -31.094 -15.406 1 97.62 127 GLU B O 1
ATOM 2236 N N . LEU B 1 128 ? 6.988 -29 -16.203 1 97.81 128 LEU B N 1
ATOM 2237 C CA . LEU B 1 128 ? 8.406 -28.891 -15.891 1 97.81 128 LEU B CA 1
ATOM 2238 C C . LEU B 1 128 ? 8.641 -28.984 -14.391 1 97.81 128 LEU B C 1
ATOM 2240 O O . LEU B 1 128 ? 9.617 -29.578 -13.938 1 97.81 128 LEU B O 1
ATOM 2244 N N . TRP B 1 129 ? 7.738 -28.391 -13.602 1 97.38 129 TRP B N 1
ATOM 2245 C CA . TRP B 1 129 ? 7.867 -28.422 -12.148 1 97.38 129 TRP B CA 1
ATOM 2246 C C . TRP B 1 129 ? 7.824 -29.844 -11.625 1 97.38 129 TRP B C 1
ATOM 2248 O O . TRP B 1 129 ? 8.469 -30.172 -10.625 1 97.38 129 TRP B O 1
ATOM 2258 N N . LYS B 1 130 ? 7.066 -30.703 -12.328 1 97 130 LYS B N 1
ATOM 2259 C CA . LYS B 1 130 ? 6.906 -32.094 -11.914 1 97 130 LYS B CA 1
ATOM 2260 C C . LYS B 1 130 ? 8.094 -32.938 -12.367 1 97 130 LYS B C 1
ATOM 2262 O O . LYS B 1 130 ? 8.57 -33.812 -11.625 1 97 130 LYS B O 1
ATOM 2267 N N . VAL B 1 131 ? 8.633 -32.719 -13.562 1 97.44 131 VAL B N 1
ATOM 2268 C CA . VAL B 1 131 ? 9.633 -33.594 -14.156 1 97.44 131 VAL B CA 1
ATOM 2269 C C . VAL B 1 131 ? 11.031 -33.094 -13.773 1 97.44 131 VAL B C 1
ATOM 2271 O O . VAL B 1 131 ? 11.961 -33.906 -13.641 1 97.44 131 VAL B O 1
ATOM 2274 N N . ASN B 1 132 ? 11.195 -31.734 -13.648 1 97.81 132 ASN B N 1
ATOM 2275 C CA . ASN B 1 132 ? 12.469 -31.109 -13.305 1 97.81 132 ASN B CA 1
ATOM 2276 C C . ASN B 1 132 ? 12.266 -29.844 -12.469 1 97.81 132 ASN B C 1
ATOM 2278 O O . ASN B 1 132 ? 12.43 -28.734 -12.969 1 97.81 132 ASN B O 1
ATOM 2282 N N . GLU B 1 133 ? 12.062 -30.047 -11.18 1 96.44 133 GLU B N 1
ATOM 2283 C CA . GLU B 1 133 ? 11.742 -28.953 -10.258 1 96.44 133 GLU B CA 1
ATOM 2284 C C . GLU B 1 133 ? 12.867 -27.938 -10.203 1 96.44 133 GLU B C 1
ATOM 2286 O O . GLU B 1 133 ? 12.617 -26.719 -10.148 1 96.44 133 GLU B O 1
ATOM 2291 N N . ALA B 1 134 ? 14.07 -28.422 -10.195 1 97.69 134 ALA B N 1
ATOM 2292 C CA . ALA B 1 134 ? 15.219 -27.531 -10.125 1 97.69 134 ALA B CA 1
ATOM 2293 C C . ALA B 1 134 ? 15.234 -26.562 -11.305 1 97.69 134 ALA B C 1
ATOM 2295 O O . ALA B 1 134 ? 15.492 -25.359 -11.133 1 97.69 134 ALA B O 1
ATOM 2296 N N . GLU B 1 135 ? 14.992 -27.062 -12.477 1 98.19 135 GLU B N 1
ATOM 2297 C CA . GLU B 1 135 ? 14.945 -26.219 -13.672 1 98.19 135 GLU B CA 1
ATOM 2298 C C . GLU B 1 135 ? 13.773 -25.25 -13.617 1 98.19 135 GLU B C 1
ATOM 2300 O O . GLU B 1 135 ? 13.914 -24.094 -14 1 98.19 135 GLU B O 1
ATOM 2305 N N . ALA B 1 136 ? 12.648 -25.734 -13.156 1 97.81 136 ALA B N 1
ATOM 2306 C CA . ALA B 1 136 ? 11.477 -24.875 -13.023 1 97.81 136 ALA B CA 1
ATOM 2307 C C . ALA B 1 136 ? 11.75 -23.719 -12.055 1 97.81 136 ALA B C 1
ATOM 2309 O O . ALA B 1 136 ? 11.406 -22.578 -12.336 1 97.81 136 ALA B O 1
ATOM 2310 N N . ILE B 1 137 ? 12.359 -24.062 -10.969 1 97.56 137 ILE B N 1
ATOM 2311 C CA . ILE B 1 137 ? 12.703 -23.078 -9.953 1 97.56 137 ILE B CA 1
ATOM 2312 C C . ILE B 1 137 ? 13.695 -22.062 -10.523 1 97.56 137 ILE B C 1
ATOM 2314 O O . ILE B 1 137 ? 13.57 -20.859 -10.289 1 97.56 137 ILE B O 1
ATOM 2318 N N . ARG B 1 138 ? 14.648 -22.547 -11.266 1 97.94 138 ARG B N 1
ATOM 2319 C CA . ARG B 1 138 ? 15.609 -21.672 -11.906 1 97.94 138 ARG B CA 1
ATOM 2320 C C . ARG B 1 138 ? 14.914 -20.688 -12.852 1 97.94 138 ARG B C 1
ATOM 2322 O O . ARG B 1 138 ? 15.234 -19.5 -12.867 1 97.94 138 ARG B O 1
ATOM 2329 N N . ASN B 1 139 ? 14.023 -21.203 -13.648 1 98.19 139 ASN B N 1
ATOM 2330 C CA . ASN B 1 139 ? 13.258 -20.344 -14.547 1 98.19 139 ASN B CA 1
ATOM 2331 C C . ASN B 1 139 ? 12.445 -19.297 -13.781 1 98.19 139 ASN B C 1
ATOM 2333 O O . ASN B 1 139 ? 12.414 -18.141 -14.164 1 98.19 139 ASN B O 1
ATOM 2337 N N . ALA B 1 140 ? 11.82 -19.75 -12.711 1 98.19 140 ALA B N 1
ATOM 2338 C CA . ALA B 1 140 ? 11.016 -18.844 -11.891 1 98.19 140 ALA B CA 1
ATOM 2339 C C . ALA B 1 140 ? 11.875 -17.719 -11.305 1 98.19 140 ALA B C 1
ATOM 2341 O O . ALA B 1 140 ? 11.461 -16.562 -11.297 1 98.19 140 ALA B O 1
ATOM 2342 N N . LYS B 1 141 ? 13.047 -18.062 -10.828 1 97.38 141 LYS B N 1
ATOM 2343 C CA . LYS B 1 141 ? 13.977 -17.062 -10.305 1 97.38 141 LYS B CA 1
ATOM 2344 C C . LYS B 1 141 ? 14.414 -16.078 -11.391 1 97.38 141 LYS B C 1
ATOM 2346 O O . LYS B 1 141 ? 14.484 -14.875 -11.148 1 97.38 141 LYS B O 1
ATOM 2351 N N . GLU B 1 142 ? 14.672 -16.578 -12.555 1 97.38 142 GLU B N 1
ATOM 2352 C CA . GLU B 1 142 ? 15.078 -15.734 -13.672 1 97.38 142 GLU B CA 1
ATOM 2353 C C . GLU B 1 142 ? 13.977 -14.758 -14.062 1 97.38 142 GLU B C 1
ATOM 2355 O O . GLU B 1 142 ? 14.242 -13.578 -14.305 1 97.38 142 GLU B O 1
ATOM 2360 N N . TRP B 1 143 ? 12.766 -15.289 -14.156 1 97.06 143 TRP B N 1
ATOM 2361 C CA . TRP B 1 143 ? 11.633 -14.422 -14.469 1 97.06 143 TRP B CA 1
ATOM 2362 C C . TRP B 1 143 ? 11.469 -13.344 -13.398 1 97.06 143 TRP B C 1
ATOM 2364 O O . TRP B 1 143 ? 11.172 -12.195 -13.719 1 97.06 143 TRP B O 1
ATOM 2374 N N . THR B 1 144 ? 11.578 -13.742 -12.102 1 96.56 144 THR B N 1
ATOM 2375 C CA . THR B 1 144 ? 11.453 -12.797 -11 1 96.56 144 THR B CA 1
ATOM 2376 C C . THR B 1 144 ? 12.477 -11.672 -11.133 1 96.56 144 THR B C 1
ATOM 2378 O O . THR B 1 144 ? 12.133 -10.492 -10.992 1 96.56 144 THR B O 1
ATOM 2381 N N . GLN B 1 145 ? 13.695 -12.016 -11.469 1 93.25 145 GLN B N 1
ATOM 2382 C CA . GLN B 1 145 ? 14.75 -11.023 -11.641 1 93.25 145 GLN B CA 1
ATOM 2383 C C . GLN B 1 145 ? 14.469 -10.125 -12.844 1 93.25 145 GLN B C 1
ATOM 2385 O O . GLN B 1 145 ? 14.758 -8.93 -12.812 1 93.25 145 GLN B O 1
ATOM 2390 N N . ARG B 1 146 ? 13.859 -10.695 -13.773 1 93.62 146 ARG B N 1
ATOM 2391 C CA . ARG B 1 146 ? 13.672 -9.969 -15.023 1 93.62 146 ARG B CA 1
ATOM 2392 C C . ARG B 1 146 ? 12.438 -9.07 -14.953 1 93.62 146 ARG B C 1
ATOM 2394 O O . ARG B 1 146 ? 12.469 -7.938 -15.43 1 93.62 146 ARG B O 1
ATOM 2401 N N . TYR B 1 147 ? 11.344 -9.578 -14.359 1 94.25 147 TYR B N 1
ATOM 2402 C CA . TYR B 1 147 ? 10.062 -8.898 -14.547 1 94.25 147 TYR B CA 1
ATOM 2403 C C . TYR B 1 147 ? 9.57 -8.305 -13.234 1 94.25 147 TYR B C 1
ATOM 2405 O O . TYR B 1 147 ? 8.68 -7.449 -13.227 1 94.25 147 TYR B O 1
ATOM 2413 N N . ALA B 1 148 ? 10.008 -8.75 -12.062 1 93.12 148 ALA B N 1
ATOM 2414 C CA . ALA B 1 148 ? 9.43 -8.359 -10.781 1 93.12 148 ALA B CA 1
ATOM 2415 C C . ALA B 1 148 ? 10.383 -7.473 -9.992 1 93.12 148 ALA B C 1
ATOM 2417 O O . ALA B 1 148 ? 10.375 -7.473 -8.758 1 93.12 148 ALA B O 1
ATOM 2418 N N . ASN B 1 149 ? 11.227 -6.77 -10.625 1 84.81 149 ASN B N 1
ATOM 2419 C CA . ASN B 1 149 ? 12.117 -5.836 -9.945 1 84.81 149 ASN B CA 1
ATOM 2420 C C . ASN B 1 149 ? 11.5 -4.445 -9.844 1 84.81 149 ASN B C 1
ATOM 2422 O O . ASN B 1 149 ? 10.531 -4.137 -10.539 1 84.81 149 ASN B O 1
ATOM 2426 N N . VAL B 1 150 ? 11.977 -3.674 -8.891 1 75.31 150 VAL B N 1
ATOM 2427 C CA . VAL B 1 150 ? 11.406 -2.359 -8.609 1 75.31 150 VAL B CA 1
ATOM 2428 C C . VAL B 1 150 ? 11.5 -1.477 -9.852 1 75.31 150 VAL B C 1
ATOM 2430 O O . VAL B 1 150 ? 10.672 -0.587 -10.047 1 75.31 150 VAL B O 1
ATOM 2433 N N . ASP B 1 151 ? 12.445 -1.773 -10.734 1 67.69 151 ASP B N 1
ATOM 2434 C CA . ASP B 1 151 ? 12.727 -0.94 -11.898 1 67.69 151 ASP B CA 1
ATOM 2435 C C . ASP B 1 151 ? 11.742 -1.228 -13.031 1 67.69 151 ASP B C 1
ATOM 2437 O O . ASP B 1 151 ? 11.695 -0.494 -14.016 1 67.69 151 ASP B O 1
ATOM 2441 N N . ASN B 1 152 ? 10.961 -2.254 -12.867 1 65.12 152 ASN B N 1
ATOM 2442 C CA . ASN B 1 152 ? 10.117 -2.641 -13.992 1 65.12 152 ASN B CA 1
ATOM 2443 C C . ASN B 1 152 ? 8.664 -2.217 -13.781 1 65.12 152 ASN B C 1
ATOM 2445 O O . ASN B 1 152 ? 8.18 -2.217 -12.648 1 65.12 152 ASN B O 1
#

Sequence (304 aa):
MAALPRRIIKETQRLMQEPVPGISAIPDDQNARYFHVIVFGPEDSPFEGGLFKLELFLPEDYPMSAPKVRFITKIYHPNIDRLGRICLDILKDKWSPALQIRTVLLSIQALLSAPNPDDPLANDVAELWKVNEAEAIRNAKEWTQRYANVDNMAALPRRIIKETQRLMQEPVPGISAIPDDQNARYFHVIVFGPEDSPFEGGLFKLELFLPEDYPMSAPKVRFITKIYHPNIDRLGRICLDILKDKWSPALQIRTVLLSIQALLSAPNPDDPLANDVAELWKVNEAEAIRNAKEWTQRYANVDN

InterPro domains:
  IPR000608 Ubiquitin-conjugating (UBC), catalytic core domain [PF00179] (7-143)
  IPR000608 Ubiquitin-conjugating (UBC), catalytic core domain [PS50127] (3-149)
  IPR016135 Ubiquitin-conjugating enzyme/RWD-like [G3DSA:3.10.110.10] (1-151)
  IPR016135 Ubiquitin-conjugating enzyme/RWD-like [SSF54495] (5-148)
  IPR023313 Ubiquitin-conjugating enzyme, active site [PS00183] (76-91)
  IPR050113 Ubiquitin-conjugating enzyme E2-like [PTHR24067] (7-145)

Nearest PDB structures (foldseek):
  5eya-assembly1_B  TM=9.859E-01  e=7.111E-26  Homo sapiens
  4onl-assembly1_B  TM=9.860E-01  e=7.939E-25  Homo sapiens
  3bzh-assembly1_A  TM=9.856E-01  e=1.775E-19  Homo sapiens
  8uqd-assembly1_B  TM=9.807E-01  e=1.666E-19  Homo sapiens
  2c4p-assembly1_A  TM=9.701E-01  e=1.292E-19  Homo sapiens

Secondary structure (DSSP, 8-state):
-PPPPHHHHHHHHHHHHSPPTTEEEEE-SS-TTEEEEEEEPPTTSTTTT-EEEEEEE--TTTTSSPPEEEE-S----TTB-TT-BB--GGGTTT--TT--HHHHHHHHHHHHHS--TTS-SSHHHHHHHHH-HHHHHHHHHHHHHHHSSTT-/-PPPPHHHHHHHHHHHHSPPTTEEEEE-SS-TTEEEEEEEPPTTSTTTT-EEEEEEE--TTTTSSPPEEEE-S----TTB-TT-BB--GGGTTT--TT--HHHHHHHHHHHHHS--TTS-SSHHHHHHHHH-HHHHHHHHHHHHHHHSSTT-

Foldseek 3Di:
DPDPDPQLVVLQVCCVVDPDPQKDWDADPVGNQKIWMWGAQDPPFLLHRFTWIKMWGDDPPPPQAAIFMFTPWDFLAFQADRRRHGDDCCNDVVPDNVDGPVNVVVRVNVCRRPGDLVNGPHVVLSVCCVVPVPVSSVVRNVSRVVTGHPVD/DDDPDPQLVVLQVCCVVDPDPQKDWDADPVGNQKIWMWGAQDPPFLLHRFTWIKMWGDDPPPPQAAIFMFTPWDFLAFQADRRRHGDDCCNDVVPDNVDGPVNVRVRVNVCRRPGDLVNGPHVVLSVCCVVPVPVSSVVRNVSRVVTGHPVD

Organism: Anopheles darlingi (NCBI:txid43151)

Solvent-accessible surface area (backbone atoms only — not comparable to full-atom values): 15945 Å² total; per-residue (Å²): 126,83,76,71,57,64,67,58,50,51,54,52,51,45,44,38,57,56,54,51,71,21,42,38,70,42,63,37,75,88,38,61,47,32,29,47,30,37,40,45,31,47,82,96,28,52,34,46,80,16,48,37,38,31,39,37,36,50,51,92,61,51,53,79,45,53,55,47,60,35,38,68,40,63,62,65,43,18,26,30,28,96,84,15,47,64,63,52,56,55,60,56,85,63,44,50,62,86,60,51,72,65,56,54,55,53,49,53,56,48,41,66,62,51,72,45,50,88,59,49,60,19,59,72,49,13,51,37,41,72,79,38,44,69,60,37,40,52,50,16,33,51,34,24,65,68,42,10,34,69,83,76,125,81,76,71,57,64,67,58,48,53,53,52,50,45,44,38,56,55,54,52,70,22,43,38,71,41,62,37,76,88,38,59,47,32,29,47,30,38,39,45,30,47,83,95,27,51,34,45,81,17,46,35,39,32,41,38,37,50,49,90,60,51,53,78,45,53,57,48,58,36,36,69,39,65,62,65,42,17,25,30,28,96,83,16,46,62,63,50,56,54,56,57,85,62,45,50,62,85,59,51,72,67,54,54,53,52,50,53,56,48,40,64,61,51,71,45,52,87,60,48,60,19,60,71,50,12,51,37,41,72,79,38,43,70,60,38,40,50,49,16,33,49,34,24,66,68,43,11,33,68,83,76